Protein AF-A0A0B2SEK3-F1 (afdb_monomer)

Nearest PDB structures (foldseek):
  5ly0-assembly1_B  TM=9.262E-01  e=1.008E-08  Triticum turgidum
  7o9o-assembly1_A  TM=4.341E-01  e=2.139E-01  Nakaseomyces glabratus
  7o9p-assembly1_A  TM=3.993E-01  e=1.116E+00  Nakaseomyces glabratus
  5kky-assembly1_B  TM=2.661E-01  e=9.347E-01  Streptococcus pneumoniae

Solvent-accessible surface area (backbone atoms only — not comparable to full-atom values): 14367 Å² total; per-residue (Å²): 139,88,82,82,80,84,84,75,86,76,80,83,74,99,66,54,27,15,46,28,55,65,70,72,46,86,58,59,97,82,42,86,54,41,88,77,14,70,52,93,59,15,32,64,46,38,51,33,29,38,73,68,63,28,66,68,52,50,54,53,51,51,70,74,41,60,79,84,53,40,63,60,51,52,51,52,48,35,51,43,20,47,27,31,69,77,32,79,87,53,25,52,53,51,56,53,51,51,51,52,48,48,52,50,49,50,37,49,57,41,54,72,57,39,46,42,84,43,76,42,81,50,23,27,44,30,34,27,52,58,66,71,94,49,73,60,66,42,65,68,81,40,81,47,53,62,41,42,85,42,75,38,80,70,66,61,33,40,29,39,37,27,79,84,71,50,74,46,76,75,51,76,93,63,102,55,49,46,89,55,29,48,75,52,74,46,72,41,55,83,58,45,44,32,32,31,41,27,43,70,86,83,49,90,58,78,41,77,78,48,60,73,62,86,59,65,66,63,39,85,75,68,38,59,97,92,49,80,70,82,71,78,86,78,63,85,72,94,78,80,135

Mean predicted aligned error: 16.17 Å

Secondary structure (DSSP, 8-state):
---PPP-------S---HHHHHTTS---TT-TTTTT--STTHHHHHHHHHHHT-HHHHHHHHHHS-TTTHHHHHHHHHHHHHHHHH-TTTTHHHHHHHHHHHHHHHHHHHHTT-EEEEE-TTS-EEEEESSTTPPPSEE-----SSEEEEE-TTT--EEEEETT--EEE-S---S--TTTEEEEEEE-TTS-EEEEEEETTT-SSPEEEEES-S-GGGSTTSS-TTPPP--GGG-------

pLDDT: mean 79.22, std 19.74, range [24.94, 98.06]

Sequence (241 aa):
MASASGNGVSNGSGSPCGACKFLRRRCATDCIFAPYFCSEQGPARFAAIHKVFGASNISKLLLHIPTHDRCEAVVTITYEAQARIRDPVYGCVSHIFALQQQEELQFKLLSLGNFMLQMQDDGNLVLKACQWSDPAYWYTSTTTRNVNLEFNATSALLHLVSGSKNTYPLTKNTSTPMEDYYHRTTIYGKGNFHQYAYHRKNGTGWRRVWKAVEDPCRLNLVCGVYGLCTCKICENEPTFY

InterPro domains:
  IPR004883 Lateral organ boundaries, LOB [PF03195] (16-104)
  IPR004883 Lateral organ boundaries, LOB [PS50891] (15-117)
  IPR036426 Bulb-type lectin domain superfamily [G3DSA:2.90.10.10] (97-215)
  IPR036426 Bulb-type lectin domain superfamily [SSF51110] (110-147)

Structure (mmCIF, N/CA/C/O backbone):
data_AF-A0A0B2SEK3-F1
#
_entry.id   AF-A0A0B2SEK3-F1
#
loop_
_atom_site.group_PDB
_atom_site.id
_atom_site.type_symbol
_atom_site.label_atom_id
_atom_site.label_alt_id
_atom_site.label_comp_id
_atom_site.label_asym_id
_atom_site.label_entity_id
_atom_site.label_seq_id
_atom_site.pdbx_PDB_ins_code
_atom_site.Cartn_x
_atom_site.Cartn_y
_atom_site.Cartn_z
_atom_site.occupancy
_atom_site.B_iso_or_equiv
_atom_site.auth_seq_id
_atom_site.auth_comp_id
_atom_site.auth_asym_id
_atom_site.auth_atom_id
_atom_site.pdbx_PDB_model_num
ATOM 1 N N . MET A 1 1 ? 18.442 28.667 37.399 1.00 36.38 1 MET A N 1
ATOM 2 C CA . MET A 1 1 ? 18.205 27.211 37.335 1.00 36.38 1 MET A CA 1
ATOM 3 C C . MET A 1 1 ? 16.729 26.984 37.603 1.00 36.38 1 MET A C 1
ATOM 5 O O . MET A 1 1 ? 16.296 27.152 38.733 1.00 36.38 1 MET A O 1
ATOM 9 N N . ALA A 1 2 ? 15.947 26.744 36.553 1.00 32.09 2 ALA A N 1
ATOM 10 C CA . ALA A 1 2 ? 14.552 26.338 36.672 1.00 32.09 2 ALA A CA 1
ATOM 11 C C . ALA A 1 2 ? 14.506 24.811 36.557 1.00 32.09 2 ALA A C 1
ATOM 13 O O . ALA A 1 2 ? 15.086 24.247 35.630 1.00 32.09 2 ALA A O 1
ATOM 14 N N . SER A 1 3 ? 13.849 24.132 37.490 1.00 31.19 3 SER A N 1
ATOM 15 C CA . SER A 1 3 ? 13.501 22.719 37.340 1.00 31.19 3 SER A CA 1
ATOM 16 C C . SER A 1 3 ? 12.077 22.545 37.829 1.00 31.19 3 SER A C 1
ATOM 18 O O . SER A 1 3 ? 11.751 22.822 38.980 1.00 31.19 3 SER A O 1
ATOM 20 N N . ALA A 1 4 ? 11.235 22.227 36.852 1.00 33.59 4 ALA A N 1
ATOM 21 C CA . ALA A 1 4 ? 9.795 22.197 36.925 1.00 33.59 4 ALA A CA 1
ATOM 22 C C . ALA A 1 4 ? 9.291 20.986 37.713 1.00 33.59 4 ALA A C 1
ATOM 24 O O . ALA A 1 4 ? 9.835 19.884 37.637 1.00 33.59 4 ALA A O 1
ATOM 25 N N . SER A 1 5 ? 8.219 21.252 38.449 1.00 34.84 5 SER A N 1
ATOM 26 C CA . SER A 1 5 ? 7.405 20.341 39.235 1.00 34.84 5 SER A CA 1
ATOM 27 C C . SER A 1 5 ? 6.900 19.142 38.431 1.00 34.84 5 SER A C 1
ATOM 29 O O . SER A 1 5 ? 6.513 19.267 37.269 1.00 34.84 5 SER A O 1
ATOM 31 N N . GLY A 1 6 ? 6.852 17.983 39.088 1.00 32.25 6 GLY A N 1
ATOM 32 C CA . GLY A 1 6 ? 6.209 16.784 38.567 1.00 32.25 6 GLY A CA 1
ATOM 33 C C . GLY A 1 6 ? 4.728 17.020 38.268 1.00 32.25 6 GLY A C 1
ATOM 34 O O . GLY A 1 6 ? 3.959 17.410 39.145 1.00 32.25 6 GLY A O 1
ATOM 35 N N . ASN A 1 7 ? 4.325 16.737 37.030 1.00 35.06 7 ASN A N 1
ATOM 36 C CA . ASN A 1 7 ? 2.922 16.659 36.640 1.00 35.06 7 ASN A CA 1
ATOM 37 C C . ASN A 1 7 ? 2.344 15.314 37.097 1.00 35.06 7 ASN A C 1
ATOM 39 O O . ASN A 1 7 ? 2.310 14.338 36.348 1.00 35.06 7 ASN A O 1
ATOM 43 N N . GLY A 1 8 ? 1.881 15.270 38.345 1.00 33.19 8 GLY A N 1
ATOM 44 C CA . GLY A 1 8 ? 0.895 14.288 38.778 1.00 33.19 8 GLY A CA 1
ATOM 45 C C . GLY A 1 8 ? -0.465 14.666 38.197 1.00 33.19 8 GLY A C 1
ATOM 46 O O . GLY A 1 8 ? -1.041 15.680 38.581 1.00 33.19 8 GLY A O 1
ATOM 47 N N . VAL A 1 9 ? -0.970 13.863 37.259 1.00 40.41 9 VAL A N 1
ATOM 48 C CA . VAL A 1 9 ? -2.349 13.957 36.762 1.00 40.41 9 VAL A CA 1
ATOM 49 C C . VAL A 1 9 ? -3.292 13.646 37.926 1.00 40.41 9 VAL A C 1
ATOM 51 O O . VAL A 1 9 ? -3.403 12.503 38.367 1.00 40.41 9 VAL A O 1
ATOM 54 N N . SER A 1 10 ? -3.936 14.681 38.458 1.00 40.16 10 SER A N 1
ATOM 55 C CA . SER A 1 10 ? -4.897 14.593 39.550 1.00 40.16 10 SER A CA 1
ATOM 56 C C . SER A 1 10 ? -6.281 14.167 39.049 1.00 40.16 10 SER A C 1
ATOM 58 O O . SER A 1 10 ? -6.925 14.841 38.251 1.00 40.16 10 SER A O 1
ATOM 60 N N . ASN A 1 11 ? -6.703 13.007 39.558 1.00 45.03 11 ASN A N 1
ATOM 61 C CA . ASN A 1 11 ? -8.062 12.534 39.838 1.00 45.03 11 ASN A CA 1
ATOM 62 C C . ASN A 1 11 ? -9.243 13.363 39.297 1.00 45.03 11 ASN A C 1
ATOM 64 O O . ASN A 1 11 ? -9.657 14.358 39.892 1.00 45.03 11 ASN A O 1
ATOM 68 N N . GLY A 1 12 ? -9.887 12.824 38.257 1.00 43.81 12 GLY A N 1
ATOM 69 C CA . GLY A 1 12 ? -11.251 13.174 37.873 1.00 43.81 12 GLY A CA 1
ATOM 70 C C . GLY A 1 12 ? -12.275 12.702 38.914 1.00 43.81 12 GLY A C 1
ATOM 71 O O . GLY A 1 12 ? -12.249 11.568 39.390 1.00 43.81 12 GLY A O 1
ATOM 72 N N . SER A 1 13 ? -13.176 13.610 39.258 1.00 45.47 13 SER A N 1
ATOM 73 C CA . SER A 1 13 ? -14.256 13.533 40.236 1.00 45.47 13 SER A CA 1
ATOM 74 C C . SER A 1 13 ? -15.314 12.457 39.943 1.00 45.47 13 SER A C 1
ATOM 76 O O . SER A 1 13 ? -15.869 12.412 38.849 1.00 45.47 13 SER A O 1
ATOM 78 N N . GLY A 1 14 ? -15.641 11.647 40.964 1.00 62.41 14 GLY A N 1
ATOM 79 C CA . GLY A 1 14 ? -16.960 11.069 41.317 1.00 62.41 14 GLY A CA 1
ATOM 80 C C . GLY A 1 14 ? -17.806 10.279 40.300 1.00 62.41 14 GLY A C 1
ATOM 81 O O . GLY A 1 14 ? -18.773 9.634 40.704 1.00 62.41 14 GLY A O 1
ATOM 82 N N . SER A 1 15 ? -17.493 10.304 39.008 1.00 75.75 15 SER A N 1
ATOM 83 C CA . SER A 1 15 ? -18.314 9.745 37.937 1.00 75.75 15 SER A CA 1
ATOM 84 C C . SER A 1 15 ? -17.698 8.448 37.393 1.00 75.75 15 SER A C 1
ATOM 86 O O . SER A 1 15 ? -16.479 8.343 37.248 1.00 75.75 15 SER A O 1
ATOM 88 N N . PRO A 1 16 ? -18.509 7.408 37.127 1.00 90.38 16 PRO A N 1
ATOM 89 C CA . PRO A 1 16 ? -17.994 6.152 36.600 1.00 90.38 16 PRO A CA 1
ATOM 90 C C . PRO A 1 16 ? -17.508 6.326 35.156 1.00 90.38 16 PRO A C 1
ATOM 92 O O . PRO A 1 16 ? -18.179 6.972 34.351 1.00 90.38 16 PRO A O 1
ATOM 95 N N . CYS A 1 17 ? -16.394 5.679 34.795 1.00 92.88 17 CYS A N 1
ATOM 96 C CA . CYS A 1 17 ? -15.936 5.654 33.403 1.00 92.88 17 CYS A CA 1
ATOM 97 C C . CYS A 1 17 ? -16.979 5.007 32.476 1.00 92.88 17 CYS A C 1
ATOM 99 O O . CYS A 1 17 ? -17.851 4.256 32.925 1.00 92.88 17 CYS A O 1
ATOM 101 N N . GLY A 1 18 ? -16.867 5.231 31.168 1.00 92.56 18 GLY A N 1
ATOM 102 C CA . GLY A 1 18 ? -17.830 4.754 30.176 1.00 92.56 18 GLY A CA 1
ATOM 103 C C . GLY A 1 18 ? -18.078 3.243 30.219 1.00 92.56 18 GLY A C 1
ATOM 104 O O . GLY A 1 18 ? -19.220 2.805 30.087 1.00 92.56 18 GLY A O 1
ATOM 105 N N . ALA A 1 19 ? -17.042 2.452 30.508 1.00 95.00 19 ALA A N 1
ATOM 106 C CA . ALA A 1 19 ? -17.166 1.009 30.701 1.00 95.00 19 ALA A CA 1
ATOM 107 C C . ALA A 1 19 ? -17.991 0.649 31.946 1.00 95.00 19 ALA A C 1
ATOM 109 O O . ALA A 1 19 ? -18.923 -0.149 31.876 1.00 95.00 19 ALA A O 1
ATOM 110 N N . CYS A 1 20 ? -17.680 1.255 33.094 1.00 96.12 20 CYS A N 1
ATOM 111 C CA . CYS A 1 20 ? -18.402 1.013 34.344 1.00 96.12 20 CYS A CA 1
ATOM 112 C C . CYS A 1 20 ? -19.843 1.542 34.287 1.00 96.12 20 CYS A C 1
ATOM 114 O O . CYS A 1 20 ? -20.743 0.887 34.813 1.00 96.12 20 CYS A O 1
ATOM 116 N N . LYS A 1 21 ? -20.071 2.661 33.585 1.00 94.00 21 LYS A N 1
ATOM 117 C CA . LYS A 1 21 ? -21.403 3.203 33.278 1.00 94.00 21 LYS A CA 1
ATOM 118 C C . LYS A 1 21 ? -22.220 2.211 32.446 1.00 94.00 21 LYS A C 1
ATOM 120 O O . LYS A 1 21 ? -23.361 1.931 32.799 1.00 94.00 21 LYS A O 1
ATOM 125 N N . PHE A 1 22 ? -21.631 1.624 31.400 1.00 95.31 22 PHE A N 1
ATOM 126 C CA . PHE A 1 22 ? -22.279 0.586 30.589 1.00 95.31 22 PHE A CA 1
ATOM 127 C C . PHE A 1 22 ? -22.582 -0.688 31.397 1.00 95.31 22 PHE A C 1
ATOM 129 O O . PHE A 1 22 ? -23.696 -1.203 31.345 1.00 95.31 22 PHE A O 1
ATOM 136 N N . LEU A 1 23 ? -21.617 -1.162 32.191 1.00 94.56 23 LEU A N 1
ATOM 137 C CA . LEU A 1 23 ? -21.747 -2.360 33.034 1.00 94.56 23 LEU A CA 1
ATOM 138 C C . LEU A 1 23 ? -22.629 -2.157 34.277 1.00 94.56 23 LEU A C 1
ATOM 140 O O . LEU A 1 23 ? -22.863 -3.116 35.007 1.00 94.56 23 LEU A O 1
ATOM 144 N N . ARG A 1 24 ? -23.086 -0.926 34.544 1.00 94.19 24 ARG A N 1
ATOM 145 C CA . ARG A 1 24 ? -23.881 -0.549 35.726 1.00 94.19 24 ARG A CA 1
ATOM 146 C C . ARG A 1 24 ? -23.228 -0.964 37.053 1.00 94.19 24 ARG A C 1
ATOM 148 O O . ARG A 1 24 ? -23.899 -1.441 37.963 1.00 94.19 24 ARG A O 1
ATOM 155 N N . ARG A 1 25 ? -21.910 -0.766 37.172 1.00 93.69 25 ARG A N 1
ATOM 156 C CA . ARG A 1 25 ? -21.130 -1.086 38.383 1.00 93.69 25 ARG A CA 1
ATOM 157 C C . ARG A 1 25 ? -20.342 0.116 38.896 1.00 93.69 25 ARG A C 1
ATOM 159 O O . ARG A 1 25 ? -20.062 1.051 38.147 1.00 93.69 25 ARG A O 1
ATOM 166 N N . ARG A 1 26 ? -19.927 0.063 40.167 1.00 93.19 26 ARG A N 1
ATOM 167 C CA . ARG A 1 26 ? -19.036 1.073 40.759 1.00 93.19 26 ARG A CA 1
ATOM 168 C C . ARG A 1 26 ? -17.685 1.079 40.030 1.00 93.19 26 ARG A C 1
ATOM 170 O O . ARG A 1 26 ? -17.124 0.021 39.755 1.00 93.19 26 ARG A O 1
ATOM 177 N N . CYS A 1 27 ? -17.168 2.270 39.734 1.00 94.62 27 CYS A N 1
ATOM 178 C CA . CYS A 1 27 ? -15.830 2.443 39.174 1.00 94.62 27 CYS A CA 1
ATOM 179 C C . CYS A 1 27 ? -14.817 2.559 40.318 1.00 94.62 27 CYS A C 1
ATOM 181 O O . CYS A 1 27 ? -14.848 3.538 41.059 1.00 94.62 27 CYS A O 1
ATOM 183 N N . ALA A 1 28 ? -13.973 1.541 40.490 1.00 93.06 28 ALA A N 1
ATOM 184 C CA . ALA A 1 28 ? -12.889 1.558 41.471 1.00 93.06 28 ALA A CA 1
ATOM 185 C C . ALA A 1 28 ? -11.750 2.495 41.030 1.00 93.06 28 ALA A C 1
ATOM 187 O O . ALA A 1 28 ? -11.637 2.826 39.846 1.00 93.06 28 ALA A O 1
ATOM 188 N N . THR A 1 29 ? -10.906 2.912 41.975 1.00 90.25 29 THR A N 1
ATOM 189 C CA . THR A 1 29 ? -9.763 3.810 41.726 1.00 90.25 29 THR A CA 1
ATOM 190 C C . THR A 1 29 ? -8.690 3.176 40.841 1.00 90.25 29 THR A C 1
ATOM 192 O O . THR A 1 29 ? -7.992 3.881 40.124 1.00 90.25 29 THR A O 1
ATOM 195 N N . ASP A 1 30 ? -8.590 1.850 40.848 1.00 91.06 30 ASP A N 1
ATOM 196 C CA . ASP A 1 30 ? -7.671 1.031 40.052 1.00 91.06 30 ASP A CA 1
ATOM 197 C C . ASP A 1 30 ? -8.336 0.445 38.789 1.00 91.06 30 ASP A C 1
ATOM 199 O O . ASP A 1 30 ? -7.862 -0.528 38.200 1.00 91.06 30 ASP A O 1
ATOM 203 N N . CYS A 1 31 ? -9.464 1.015 38.349 1.00 93.25 31 CYS A N 1
ATOM 204 C CA . CYS A 1 31 ? -10.204 0.491 37.208 1.00 93.25 31 CYS A CA 1
ATOM 205 C C . CYS A 1 31 ? -9.374 0.532 35.914 1.00 93.25 31 CYS A C 1
ATOM 207 O O . CYS A 1 31 ? -9.146 1.597 35.343 1.00 93.25 31 CYS A O 1
ATOM 209 N N . ILE A 1 32 ? -9.054 -0.649 35.371 1.00 94.06 32 ILE A N 1
ATOM 210 C CA . ILE A 1 32 ? -8.294 -0.808 34.118 1.00 94.06 32 ILE A CA 1
ATOM 211 C C . ILE A 1 32 ? -8.932 -0.109 32.907 1.00 94.06 32 ILE A C 1
ATOM 213 O O . ILE A 1 32 ? -8.245 0.230 31.955 1.00 94.06 32 ILE A O 1
ATOM 217 N N . PHE A 1 33 ? -10.246 0.125 32.923 1.00 93.88 33 PHE A N 1
ATOM 218 C CA . PHE A 1 33 ? -10.955 0.786 31.826 1.00 93.88 33 PHE A CA 1
ATOM 219 C C . PHE A 1 33 ? -11.008 2.309 31.968 1.00 93.88 33 PHE A C 1
ATOM 221 O O . PHE A 1 33 ? -11.235 3.004 30.978 1.00 93.88 33 PHE A O 1
ATOM 228 N N . ALA A 1 34 ? -10.840 2.846 33.178 1.00 91.00 34 ALA A N 1
ATOM 229 C CA . ALA A 1 34 ? -11.032 4.272 33.431 1.00 91.00 34 ALA A CA 1
ATOM 230 C C . ALA A 1 34 ? -10.155 5.190 32.560 1.00 91.00 34 ALA A C 1
ATOM 232 O O . ALA A 1 34 ? -10.712 6.149 32.019 1.00 91.00 34 ALA A O 1
ATOM 233 N N . PRO A 1 35 ? -8.865 4.882 32.316 1.00 89.25 35 PRO A N 1
ATOM 234 C CA . PRO A 1 35 ? -8.015 5.727 31.477 1.00 89.25 35 PRO A CA 1
ATOM 235 C C . PRO A 1 35 ? -8.465 5.826 30.012 1.00 89.25 35 PRO A C 1
ATOM 237 O O . PRO A 1 35 ? -8.153 6.807 29.347 1.00 89.25 35 PRO A O 1
ATOM 240 N N . TYR A 1 36 ? -9.195 4.829 29.500 1.00 87.12 36 TYR A N 1
ATOM 241 C CA . TYR A 1 36 ? -9.468 4.690 28.062 1.00 87.12 36 TYR A CA 1
ATOM 242 C C . TYR A 1 36 ? -10.916 5.022 27.670 1.00 87.12 36 TYR A C 1
ATOM 244 O O . TYR A 1 36 ? -11.201 5.318 26.511 1.00 87.12 36 TYR A O 1
ATOM 252 N N . PHE A 1 37 ? -11.846 4.995 28.630 1.00 88.69 37 PHE A N 1
ATOM 253 C CA . PHE A 1 37 ? -13.273 5.265 28.409 1.00 88.69 37 PHE A CA 1
ATOM 254 C C . PHE A 1 37 ? -13.741 6.498 29.194 1.00 88.69 37 PHE A C 1
ATOM 256 O O . PHE A 1 37 ? -14.779 6.460 29.850 1.00 88.69 37 PHE A O 1
ATOM 263 N N . CYS A 1 38 ? -12.970 7.585 29.155 1.00 79.00 38 CYS A N 1
ATOM 264 C CA . CYS A 1 38 ? -13.262 8.835 29.867 1.00 79.00 38 CYS A CA 1
ATOM 265 C C . CYS A 1 38 ? -14.141 9.827 29.080 1.00 79.00 38 CYS A C 1
ATOM 267 O O . CYS A 1 38 ? -14.620 10.799 29.651 1.00 79.00 38 CYS A O 1
ATOM 269 N N . SER A 1 39 ? -14.371 9.593 27.783 1.00 76.94 39 SER A N 1
ATOM 270 C CA . SER A 1 39 ? -15.186 10.468 26.933 1.00 76.94 39 SER A CA 1
ATOM 271 C C . SER A 1 39 ? -16.679 10.131 26.984 1.00 76.94 39 SER A C 1
ATOM 273 O O . SER A 1 39 ? -17.067 9.009 27.316 1.00 76.94 39 SER A O 1
ATOM 275 N N . GLU A 1 40 ? -17.525 11.066 26.539 1.00 74.50 40 GLU A N 1
ATOM 276 C CA . GLU A 1 40 ? -18.974 10.851 26.361 1.00 74.50 40 GLU A CA 1
ATOM 277 C C . GLU A 1 40 ? -19.297 9.664 25.436 1.00 74.50 40 GLU A C 1
ATOM 279 O O . GLU A 1 40 ? -20.297 8.971 25.613 1.00 74.50 40 GLU A O 1
ATOM 284 N N . GLN A 1 41 ? -18.416 9.368 24.474 1.00 79.25 41 GLN A N 1
ATOM 285 C CA . GLN A 1 41 ? -18.545 8.208 23.582 1.00 79.25 41 GLN A CA 1
ATOM 286 C C . GLN A 1 41 ? -18.110 6.890 24.244 1.00 79.25 41 GLN A C 1
ATOM 288 O O . GLN A 1 41 ? -18.345 5.814 23.688 1.00 79.25 41 GLN A O 1
ATOM 293 N N . GLY A 1 42 ? -17.479 6.947 25.420 1.00 85.94 42 GLY A N 1
ATOM 294 C CA . GLY A 1 42 ? -16.939 5.803 26.151 1.00 85.94 42 GLY A CA 1
ATOM 295 C C . GLY A 1 42 ? -17.931 4.646 26.325 1.00 85.94 42 GLY A C 1
ATOM 296 O O . GLY A 1 42 ? -17.578 3.521 25.972 1.00 85.94 42 GLY A O 1
ATOM 297 N N . PRO A 1 43 ? -19.177 4.877 26.790 1.00 90.12 43 PRO A N 1
ATOM 298 C CA . PRO A 1 43 ? -20.181 3.820 26.909 1.00 90.12 43 PRO A CA 1
ATOM 299 C C . PRO A 1 43 ? -20.507 3.130 25.581 1.00 90.12 43 PRO A C 1
ATOM 301 O O . PRO A 1 43 ? -20.593 1.907 25.538 1.00 90.12 43 PRO A O 1
ATOM 304 N N . ALA A 1 44 ? -20.654 3.888 24.490 1.00 89.56 44 ALA A N 1
ATOM 305 C CA . ALA A 1 44 ? -20.972 3.331 23.175 1.00 89.56 44 ALA A CA 1
ATOM 306 C C . ALA A 1 44 ? -19.801 2.515 22.600 1.00 89.56 44 ALA A C 1
ATOM 308 O O . ALA A 1 44 ? -20.004 1.426 22.062 1.00 89.56 44 ALA A O 1
ATOM 309 N N . ARG A 1 45 ? -18.562 3.000 22.767 1.00 90.62 45 ARG A N 1
ATOM 310 C CA . ARG A 1 45 ? -17.349 2.257 22.384 1.00 90.62 45 ARG A CA 1
ATOM 311 C C . ARG A 1 45 ? -17.221 0.962 23.184 1.00 90.62 45 ARG A C 1
ATOM 313 O O . ARG A 1 45 ? -17.016 -0.101 22.604 1.00 90.62 45 ARG A O 1
ATOM 320 N N . PHE A 1 46 ? -17.423 1.032 24.500 1.00 95.38 46 PHE A N 1
ATOM 321 C CA . PHE A 1 46 ? -17.363 -0.149 25.355 1.00 95.38 46 PHE A CA 1
ATOM 322 C C . PHE A 1 46 ? -18.485 -1.148 25.050 1.00 95.38 46 PHE A C 1
ATOM 324 O O . PHE A 1 46 ? -18.240 -2.349 25.074 1.00 95.38 46 PHE A O 1
ATOM 331 N N . ALA A 1 47 ? -19.688 -0.682 24.700 1.00 97.19 47 ALA A N 1
ATOM 332 C CA . ALA A 1 47 ? -20.788 -1.550 24.282 1.00 97.19 47 ALA A CA 1
ATOM 333 C C . ALA A 1 47 ? -20.414 -2.410 23.064 1.00 97.19 47 ALA A C 1
ATOM 335 O O . ALA A 1 47 ? -20.698 -3.609 23.045 1.00 97.19 47 ALA A O 1
ATOM 336 N N . ALA A 1 48 ? -19.742 -1.815 22.070 1.00 96.00 48 ALA A N 1
ATOM 337 C CA . ALA A 1 48 ? -19.278 -2.541 20.893 1.00 96.00 48 ALA A CA 1
ATOM 338 C C . ALA A 1 48 ? -18.251 -3.620 21.270 1.00 96.00 48 ALA A C 1
ATOM 340 O O . ALA A 1 48 ? -18.427 -4.791 20.929 1.00 96.00 48 ALA A O 1
ATOM 341 N N . ILE A 1 49 ? -17.227 -3.242 22.041 1.00 97.56 49 ILE A N 1
ATOM 342 C CA . ILE A 1 49 ? -16.188 -4.166 22.519 1.00 97.56 49 ILE A CA 1
ATOM 343 C C . ILE A 1 49 ? -16.803 -5.298 23.341 1.00 97.56 49 ILE A C 1
ATOM 345 O O . ILE A 1 49 ? -16.487 -6.466 23.131 1.00 97.56 49 ILE A O 1
ATOM 349 N N . HIS A 1 50 ? -17.708 -4.971 24.262 1.00 98.06 50 HIS A N 1
ATOM 350 C CA . HIS A 1 50 ? -18.381 -5.950 25.103 1.00 98.06 50 HIS A CA 1
ATOM 351 C C . HIS A 1 50 ? -19.177 -6.959 24.273 1.00 98.06 50 HIS A C 1
ATOM 353 O O . HIS A 1 50 ? -19.141 -8.149 24.567 1.00 98.06 50 HIS A O 1
ATOM 359 N N . LYS A 1 51 ? -19.873 -6.500 23.229 1.00 97.44 51 LYS A N 1
ATOM 360 C CA . LYS A 1 51 ? -20.666 -7.371 22.357 1.00 97.44 51 LYS A CA 1
ATOM 361 C C . LYS A 1 51 ? -19.806 -8.360 21.563 1.00 97.44 51 LYS A C 1
ATOM 363 O O . LYS A 1 51 ? -20.255 -9.478 21.339 1.00 97.44 51 LYS A O 1
ATOM 368 N N . VAL A 1 52 ? -18.614 -7.954 21.124 1.00 98.06 52 VAL A N 1
ATOM 369 C CA . VAL A 1 52 ? -17.758 -8.775 20.246 1.00 98.06 52 VAL A CA 1
ATOM 370 C C . VAL A 1 52 ? -16.744 -9.603 21.027 1.00 98.06 52 VAL A C 1
ATOM 372 O O . VAL A 1 52 ? -16.600 -10.794 20.778 1.00 98.06 52 VAL A O 1
ATOM 375 N N . PHE A 1 53 ? -16.055 -8.983 21.981 1.00 97.06 53 PHE A N 1
ATOM 376 C CA . PHE A 1 53 ? -14.959 -9.603 22.723 1.00 97.06 53 PHE A CA 1
ATOM 377 C C . PHE A 1 53 ? -15.363 -9.996 24.146 1.00 97.06 53 PHE A C 1
ATOM 379 O O . PHE A 1 53 ? -14.849 -10.974 24.681 1.00 97.06 53 PHE A O 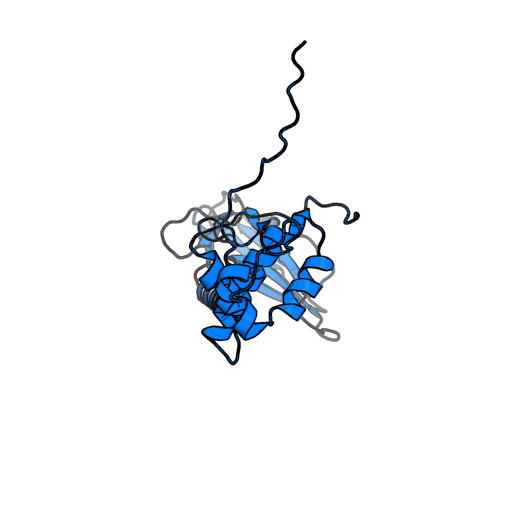1
ATOM 386 N N . GLY A 1 54 ? -16.289 -9.261 24.765 1.00 97.56 54 GLY A N 1
ATOM 387 C CA . GLY A 1 54 ? -16.670 -9.439 26.168 1.00 97.56 54 GLY A CA 1
ATOM 388 C C . GLY A 1 54 ? -15.731 -8.723 27.145 1.00 97.56 54 GLY A C 1
ATOM 389 O O . GLY A 1 54 ? -14.523 -8.623 26.925 1.00 97.56 54 GLY A O 1
ATOM 390 N N . ALA A 1 55 ? -16.285 -8.236 28.266 1.00 95.75 55 ALA A N 1
ATOM 391 C CA . ALA A 1 55 ? -15.551 -7.430 29.256 1.00 95.75 55 ALA A CA 1
ATOM 392 C C . ALA A 1 55 ? -14.333 -8.160 29.856 1.00 95.75 55 ALA A C 1
ATOM 394 O O . ALA A 1 55 ? -13.279 -7.558 30.059 1.00 95.75 55 ALA A O 1
ATOM 395 N N . SER A 1 56 ? -14.465 -9.459 30.136 1.00 97.00 56 SER A N 1
ATOM 396 C CA . SER A 1 56 ? -13.391 -10.254 30.743 1.00 97.00 56 SER A CA 1
ATOM 397 C C . SER A 1 56 ? -12.218 -10.469 29.789 1.00 97.00 56 SER A C 1
ATOM 399 O O . SER A 1 56 ? -11.066 -10.366 30.204 1.00 97.00 56 SER A O 1
ATOM 401 N N . ASN A 1 57 ? -12.496 -10.733 28.510 1.00 97.38 57 ASN A N 1
ATOM 402 C CA . ASN A 1 57 ? -11.448 -10.957 27.518 1.00 97.38 57 ASN A CA 1
ATOM 403 C C . ASN A 1 57 ? -10.692 -9.665 27.224 1.00 97.38 57 ASN A C 1
ATOM 405 O O . ASN A 1 57 ? -9.466 -9.689 27.213 1.00 97.38 57 ASN A O 1
ATOM 409 N N . ILE A 1 58 ? -11.392 -8.530 27.088 1.00 96.38 58 ILE A N 1
ATOM 410 C CA . ILE A 1 58 ? -10.702 -7.250 26.895 1.00 96.38 58 ILE A CA 1
ATOM 411 C C . ILE A 1 58 ? -9.868 -6.863 28.119 1.00 96.38 58 ILE A C 1
ATOM 413 O O . ILE A 1 58 ? -8.751 -6.382 27.966 1.00 96.38 58 ILE A O 1
ATOM 417 N N . SER A 1 59 ? -10.349 -7.132 29.338 1.00 96.06 59 SER A N 1
ATOM 418 C CA . SER A 1 59 ? -9.554 -6.895 30.547 1.00 96.06 59 SER A CA 1
ATOM 419 C C . SER A 1 59 ? -8.262 -7.713 30.534 1.00 96.06 59 SER A C 1
ATOM 421 O O . SER A 1 59 ? -7.198 -7.170 30.819 1.00 96.06 59 SER A O 1
ATOM 423 N N . LYS A 1 60 ? -8.340 -9.007 30.192 1.00 97.69 60 LYS A N 1
ATOM 424 C CA . LYS A 1 60 ? -7.161 -9.879 30.085 1.00 97.69 60 LYS A CA 1
ATOM 425 C C . LYS A 1 60 ? -6.215 -9.405 28.987 1.00 97.69 60 LYS A C 1
ATOM 427 O O . LYS A 1 60 ? -5.015 -9.348 29.226 1.00 97.69 60 LYS A O 1
ATOM 432 N N . LEU A 1 61 ? -6.745 -9.044 27.821 1.00 96.12 61 LEU A N 1
ATOM 433 C CA . LEU A 1 61 ? -5.955 -8.560 26.693 1.00 96.12 61 LEU A CA 1
ATOM 434 C C . LEU A 1 61 ? -5.190 -7.283 27.060 1.00 96.12 61 LEU A C 1
ATOM 436 O O . LEU A 1 61 ? -3.978 -7.236 26.889 1.00 96.12 61 LEU A O 1
ATOM 440 N N . LEU A 1 62 ? -5.858 -6.293 27.661 1.00 94.81 62 LEU A N 1
ATOM 441 C CA . LEU A 1 62 ? -5.200 -5.054 28.086 1.00 94.81 62 LEU A CA 1
ATOM 442 C C . LEU A 1 62 ? -4.100 -5.303 29.121 1.00 94.81 62 LEU A C 1
ATOM 444 O O . LEU A 1 62 ? -3.070 -4.644 29.066 1.00 94.81 62 LEU A O 1
ATOM 448 N N . LEU A 1 63 ? -4.273 -6.266 30.031 1.00 95.81 63 LEU A N 1
ATOM 449 C CA . LEU A 1 63 ? -3.234 -6.612 31.006 1.00 95.81 63 LEU A CA 1
ATOM 450 C C . LEU A 1 63 ? -1.961 -7.184 30.359 1.00 95.81 63 LEU A C 1
ATOM 452 O O . LEU A 1 63 ? -0.884 -6.969 30.906 1.00 95.81 63 LEU A O 1
ATOM 456 N N . HIS A 1 64 ? -2.070 -7.849 29.204 1.00 96.81 64 HIS A N 1
ATOM 457 C CA . HIS A 1 64 ? -0.921 -8.390 28.461 1.00 96.81 64 HIS A CA 1
ATOM 458 C C . HIS A 1 64 ? -0.235 -7.357 27.556 1.00 96.81 64 HIS A C 1
ATOM 460 O O . HIS A 1 64 ? 0.877 -7.596 27.098 1.00 96.81 64 HIS A O 1
ATOM 466 N N . ILE A 1 65 ? -0.877 -6.217 27.298 1.00 94.19 65 ILE A N 1
ATOM 467 C CA . ILE A 1 65 ? -0.326 -5.149 26.460 1.00 94.19 65 ILE A CA 1
ATOM 468 C C . ILE A 1 65 ? 0.488 -4.186 27.345 1.00 94.19 65 ILE A C 1
ATOM 470 O O . ILE A 1 65 ? -0.006 -3.796 28.417 1.00 94.19 65 ILE A O 1
ATOM 474 N N . PRO A 1 66 ? 1.706 -3.773 26.930 1.00 94.88 66 PRO A N 1
ATOM 475 C CA . PRO A 1 66 ? 2.478 -2.742 27.619 1.00 94.88 66 PRO A CA 1
ATOM 476 C C . PRO A 1 66 ? 1.655 -1.470 27.836 1.00 94.88 66 PRO A C 1
ATOM 478 O O . PRO A 1 66 ? 0.911 -1.040 26.960 1.00 94.88 66 PRO A O 1
ATOM 481 N N . THR A 1 67 ? 1.772 -0.840 29.008 1.00 88.75 67 THR A N 1
ATOM 482 C CA . THR A 1 67 ? 0.882 0.270 29.401 1.00 88.75 67 THR A CA 1
ATOM 483 C C . THR A 1 67 ? 0.849 1.427 28.397 1.00 88.75 67 THR A C 1
ATOM 485 O O . THR A 1 67 ? -0.203 2.047 28.242 1.00 88.75 67 THR A O 1
ATOM 488 N N . HIS A 1 68 ? 1.965 1.694 27.710 1.00 90.44 68 HIS A N 1
ATOM 489 C CA . HIS A 1 68 ? 2.075 2.764 26.716 1.00 90.44 68 HIS A CA 1
ATOM 490 C C . HIS A 1 68 ? 1.267 2.486 25.435 1.00 90.44 68 HIS A C 1
ATOM 492 O O . HIS A 1 68 ? 0.676 3.416 24.896 1.00 90.44 68 HIS A O 1
ATOM 498 N N . ASP A 1 69 ? 1.119 1.221 25.033 1.00 88.19 69 ASP A N 1
ATOM 499 C CA . ASP A 1 69 ? 0.389 0.827 23.815 1.00 88.19 69 ASP A CA 1
ATOM 500 C C . ASP A 1 69 ? -1.118 0.654 24.041 1.00 88.19 69 ASP A C 1
ATOM 502 O O . ASP A 1 69 ? -1.913 0.609 23.100 1.00 88.19 69 ASP A O 1
ATOM 506 N N . ARG A 1 70 ? -1.559 0.558 25.303 1.00 90.38 70 ARG A N 1
ATOM 507 C CA . ARG A 1 70 ? -2.963 0.250 25.633 1.00 90.38 70 ARG A CA 1
ATOM 508 C C . ARG A 1 70 ? -3.956 1.259 25.061 1.00 90.38 70 ARG A C 1
ATOM 510 O O . ARG A 1 70 ? -5.077 0.875 24.741 1.00 90.38 70 ARG A O 1
ATOM 517 N N . CYS A 1 71 ? -3.573 2.530 24.942 1.00 87.00 71 CYS A N 1
ATOM 518 C CA . CYS A 1 71 ? -4.448 3.552 24.369 1.00 87.00 71 CYS A CA 1
ATOM 519 C C . CYS A 1 71 ? -4.758 3.247 22.895 1.00 87.00 71 CYS A C 1
ATOM 521 O O . CYS A 1 71 ? -5.927 3.185 22.508 1.00 87.00 71 CYS A O 1
ATOM 523 N N . GLU A 1 72 ? -3.720 2.977 22.102 1.00 82.06 72 GLU A N 1
ATOM 524 C CA . GLU A 1 72 ? -3.852 2.645 20.684 1.00 82.06 72 GLU A CA 1
ATOM 525 C C . GLU A 1 72 ? -4.552 1.295 20.496 1.00 82.06 72 GLU A C 1
ATOM 527 O O . GLU A 1 72 ? -5.488 1.183 19.703 1.00 82.06 72 GLU A O 1
ATOM 532 N N . ALA A 1 73 ? -4.213 0.304 21.324 1.00 90.69 73 ALA A N 1
ATOM 533 C CA . ALA A 1 73 ? -4.897 -0.983 21.324 1.00 90.69 73 ALA A CA 1
ATOM 534 C C . ALA A 1 73 ? -6.412 -0.840 21.548 1.00 90.69 73 ALA A C 1
ATOM 536 O O . ALA A 1 73 ? -7.199 -1.450 20.826 1.00 90.69 73 ALA A O 1
ATOM 537 N N . VAL A 1 74 ? -6.860 -0.011 22.502 1.00 90.56 74 VAL A N 1
ATOM 538 C CA . VAL A 1 74 ? -8.300 0.221 22.730 1.00 90.56 74 VAL A CA 1
ATOM 539 C C . VAL A 1 74 ? -8.969 0.862 21.512 1.00 90.56 74 VAL A C 1
ATOM 541 O O . VAL A 1 74 ? -10.114 0.514 21.204 1.00 90.56 74 VAL A O 1
ATOM 544 N N . VAL A 1 75 ? -8.289 1.764 20.801 1.00 88.00 75 VAL A N 1
ATOM 545 C CA . VAL A 1 75 ? -8.810 2.358 19.558 1.00 88.00 75 VAL A CA 1
ATOM 546 C C . VAL A 1 75 ? -8.996 1.281 18.489 1.00 88.00 75 VAL A C 1
ATOM 548 O O . VAL A 1 75 ? -10.099 1.150 17.951 1.00 88.00 75 VAL A O 1
ATOM 551 N N . THR A 1 76 ? -7.973 0.463 18.245 1.00 90.31 76 THR A N 1
ATOM 552 C CA . THR A 1 76 ? -8.010 -0.624 17.254 1.00 90.31 76 THR A CA 1
ATOM 553 C C . THR A 1 76 ? -9.085 -1.656 17.584 1.00 90.31 76 THR A C 1
ATOM 555 O O . THR A 1 76 ? -9.928 -1.969 16.746 1.00 90.31 76 THR A O 1
ATOM 558 N N . ILE A 1 77 ? -9.160 -2.100 18.837 1.00 94.50 77 ILE A N 1
ATOM 559 C CA 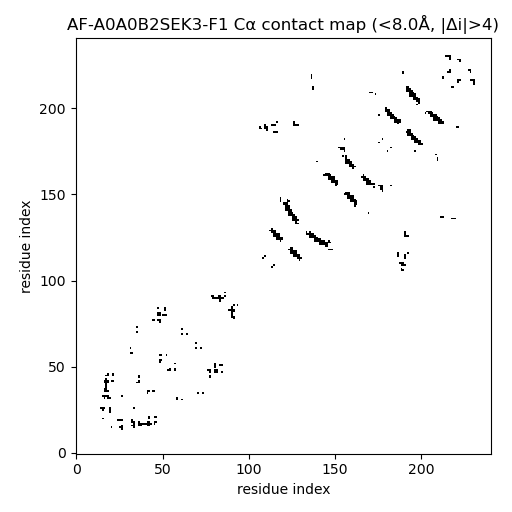. ILE A 1 77 ? -10.171 -3.066 19.291 1.00 94.50 77 ILE A CA 1
ATOM 560 C C . ILE A 1 77 ? -11.585 -2.481 19.169 1.00 94.50 77 ILE A C 1
ATOM 562 O O . ILE A 1 77 ? -12.527 -3.189 18.810 1.00 94.50 77 ILE A O 1
ATOM 566 N N . THR A 1 78 ? -11.759 -1.180 19.434 1.00 90.88 78 THR A N 1
ATOM 567 C CA . THR A 1 78 ? -13.045 -0.502 19.205 1.00 90.88 78 THR A CA 1
ATOM 568 C C . THR A 1 78 ? -13.424 -0.549 17.726 1.00 90.88 78 THR A C 1
ATOM 570 O O . THR A 1 78 ? -14.566 -0.888 17.406 1.00 90.88 78 THR A O 1
ATOM 573 N N . TYR A 1 79 ? -12.488 -0.223 16.830 1.00 93.19 79 TYR A N 1
ATOM 574 C CA . TYR A 1 79 ? -12.707 -0.271 15.384 1.00 93.19 79 TYR A CA 1
ATOM 5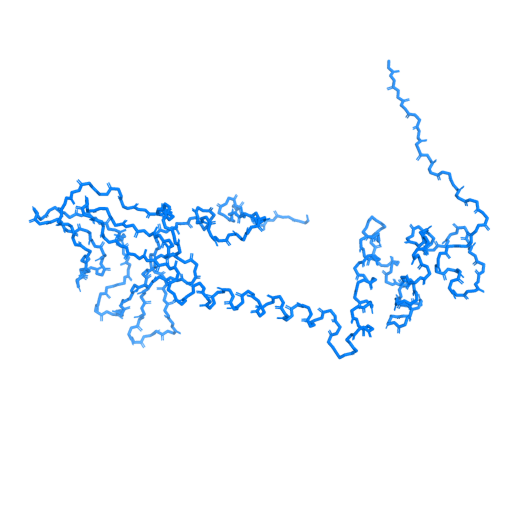75 C C . TYR A 1 79 ? -13.082 -1.683 14.919 1.00 93.19 79 TYR A C 1
ATOM 577 O O . TYR A 1 79 ? -14.095 -1.853 14.237 1.00 93.19 79 TYR A O 1
ATOM 585 N N . GLU A 1 80 ? -12.331 -2.700 15.344 1.00 97.00 80 GLU A N 1
ATOM 586 C CA . GLU A 1 80 ? -12.604 -4.102 15.018 1.00 97.00 80 GLU A CA 1
ATOM 587 C C . GLU A 1 80 ? -13.977 -4.552 15.519 1.00 97.00 80 GLU A C 1
ATOM 589 O O . GLU A 1 80 ? -14.748 -5.152 14.764 1.00 97.00 80 GLU A O 1
ATOM 594 N N . ALA A 1 81 ? -14.330 -4.209 16.762 1.00 96.88 81 ALA A N 1
ATOM 595 C CA . ALA A 1 81 ? -15.632 -4.540 17.327 1.00 96.88 81 ALA A CA 1
ATOM 596 C C . ALA A 1 81 ? -16.773 -3.894 16.531 1.00 96.88 81 ALA A C 1
ATOM 598 O O . ALA A 1 81 ? -17.769 -4.538 16.200 1.00 96.88 81 ALA A O 1
ATOM 599 N N . GLN A 1 82 ? -16.633 -2.614 16.192 1.00 94.31 82 GLN A N 1
ATOM 600 C CA . GLN A 1 82 ? -17.627 -1.905 15.392 1.00 94.31 82 GLN A CA 1
ATOM 601 C C . GLN A 1 82 ? -17.743 -2.488 13.982 1.00 94.31 82 GLN A C 1
ATOM 603 O O . GLN A 1 82 ? -18.858 -2.649 13.483 1.00 94.31 82 GLN A O 1
ATOM 608 N N . ALA A 1 83 ? -16.620 -2.836 13.352 1.00 93.44 83 ALA A N 1
ATOM 609 C CA . ALA A 1 83 ? -16.611 -3.479 12.047 1.00 93.44 83 ALA A CA 1
ATOM 610 C C . ALA A 1 83 ? -17.311 -4.844 12.100 1.00 93.44 83 ALA A C 1
ATOM 612 O O . ALA A 1 83 ? -18.179 -5.101 11.275 1.00 93.44 83 ALA A O 1
ATOM 613 N N . ARG A 1 84 ? -17.035 -5.671 13.118 1.00 97.44 84 ARG A N 1
ATOM 614 C CA . ARG A 1 84 ? -17.698 -6.971 13.329 1.00 97.44 84 ARG A CA 1
ATOM 615 C C . ARG A 1 84 ? -19.194 -6.851 13.623 1.00 97.44 84 ARG A C 1
ATOM 617 O O . ARG A 1 84 ? -19.956 -7.747 13.285 1.00 97.44 84 ARG A O 1
ATOM 624 N N . ILE A 1 85 ? -19.636 -5.762 14.249 1.00 96.25 85 ILE A N 1
ATOM 625 C CA . ILE A 1 85 ? -21.070 -5.504 14.451 1.00 96.25 85 ILE A CA 1
ATOM 626 C C . ILE A 1 85 ? -21.757 -5.128 13.136 1.00 96.25 85 ILE A C 1
ATOM 628 O O . ILE A 1 85 ? -22.887 -5.560 12.916 1.00 96.25 85 ILE A O 1
ATOM 632 N N . ARG A 1 86 ? -21.101 -4.324 12.289 1.00 95.00 86 ARG A N 1
ATOM 633 C CA . ARG A 1 86 ? -21.632 -3.930 10.972 1.00 95.00 86 ARG A CA 1
ATOM 634 C C . ARG A 1 86 ? -21.628 -5.090 9.980 1.00 95.00 86 ARG A C 1
ATOM 636 O O . ARG A 1 86 ? -22.586 -5.247 9.234 1.00 95.00 86 ARG A O 1
ATOM 643 N N . ASP A 1 87 ? -20.575 -5.896 10.007 1.00 94.31 87 ASP A N 1
ATOM 644 C CA . ASP A 1 87 ? -20.382 -7.071 9.167 1.00 94.31 87 ASP A CA 1
ATOM 645 C C . ASP A 1 87 ? -20.075 -8.289 10.060 1.00 94.31 87 ASP A C 1
ATOM 647 O O . ASP A 1 87 ? -18.916 -8.545 10.408 1.00 94.31 87 ASP A O 1
ATOM 651 N N . PRO A 1 88 ? -21.105 -9.051 10.469 1.00 95.44 88 PRO A N 1
ATOM 652 C CA . PRO A 1 88 ? -20.932 -10.214 11.338 1.00 95.44 88 PRO A CA 1
ATOM 653 C C . PRO A 1 88 ? -20.131 -11.358 10.713 1.00 95.44 88 PRO A C 1
ATOM 655 O O . PRO A 1 88 ? -19.656 -12.228 11.448 1.00 95.44 88 PRO A O 1
ATOM 658 N N . VAL A 1 89 ? -19.984 -11.378 9.385 1.00 95.44 89 VAL A N 1
ATOM 659 C CA . VAL A 1 89 ? -19.284 -12.445 8.664 1.00 95.44 89 VAL A CA 1
ATOM 660 C C . VAL A 1 89 ? -17.797 -12.115 8.579 1.00 95.44 89 VAL A C 1
ATOM 662 O O . VAL A 1 89 ? -16.975 -12.868 9.112 1.00 95.44 89 VAL A O 1
ATOM 665 N N . TYR A 1 90 ? -17.447 -10.963 8.002 1.00 90.88 90 TYR A N 1
ATOM 666 C CA . TYR A 1 90 ? -16.058 -10.596 7.698 1.00 90.88 90 TYR A CA 1
ATOM 667 C C . TYR A 1 90 ? -15.494 -9.477 8.586 1.00 90.88 90 TYR A C 1
ATOM 669 O O . TYR A 1 90 ? -14.279 -9.360 8.724 1.00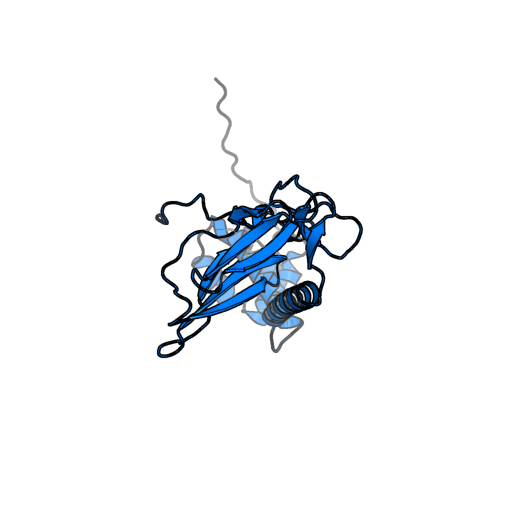 90.88 90 TYR A O 1
ATOM 677 N N . GLY A 1 91 ? -16.327 -8.687 9.263 1.00 95.81 91 GLY A N 1
ATOM 678 C CA . GLY A 1 91 ? -15.885 -7.647 10.195 1.00 95.81 91 GLY A CA 1
ATOM 679 C C . GLY A 1 91 ? -14.926 -6.628 9.576 1.00 95.81 91 GLY A C 1
ATOM 680 O O . GLY A 1 91 ? -15.252 -5.961 8.603 1.00 95.81 91 GLY A O 1
ATOM 681 N N . CYS A 1 92 ? -13.735 -6.457 10.154 1.00 92.38 92 CYS A N 1
ATOM 682 C CA . CYS A 1 92 ? -12.718 -5.567 9.585 1.00 92.38 92 CYS A CA 1
ATOM 683 C C . CYS A 1 92 ? -12.060 -6.135 8.316 1.00 92.38 92 CYS A C 1
ATOM 685 O O . CYS A 1 92 ? -11.514 -5.366 7.527 1.00 92.38 92 CYS A O 1
ATOM 687 N N . VAL A 1 93 ? -12.157 -7.447 8.082 1.00 93.44 93 VAL A N 1
ATOM 688 C CA . VAL A 1 93 ? -11.533 -8.121 6.937 1.00 93.44 93 VAL A CA 1
ATOM 689 C C . VAL A 1 93 ? -12.195 -7.713 5.619 1.00 93.44 93 VAL A C 1
ATOM 691 O O . VAL A 1 93 ? -11.502 -7.609 4.614 1.00 93.44 93 VAL A O 1
ATOM 694 N N . SER A 1 94 ? -13.494 -7.389 5.600 1.00 88.25 94 SER A N 1
ATOM 695 C CA . SER A 1 94 ? -14.140 -6.867 4.384 1.00 88.25 94 SER A CA 1
ATOM 696 C C . SER A 1 94 ? -13.577 -5.511 3.959 1.00 88.25 94 SER A C 1
ATOM 698 O O . SER A 1 94 ? -13.398 -5.284 2.766 1.00 88.25 94 SER A O 1
ATOM 700 N N . HIS A 1 95 ? -13.200 -4.645 4.906 1.00 88.44 95 HIS A N 1
ATOM 701 C CA . HIS A 1 95 ? -12.485 -3.406 4.582 1.00 88.44 95 HIS A CA 1
ATOM 702 C C . HIS A 1 95 ? -11.087 -3.691 4.020 1.00 88.44 95 HIS A C 1
ATOM 704 O O . HIS A 1 95 ? -10.684 -3.042 3.061 1.00 88.44 95 HIS A O 1
ATOM 710 N N . ILE A 1 96 ? -10.366 -4.679 4.568 1.00 88.94 96 ILE A N 1
ATOM 711 C CA . ILE A 1 96 ? -9.058 -5.097 4.035 1.00 88.94 96 ILE A CA 1
ATOM 712 C C . ILE A 1 96 ? -9.213 -5.589 2.592 1.00 88.94 96 ILE A C 1
ATOM 714 O O . ILE A 1 96 ? -8.492 -5.123 1.713 1.00 88.94 96 ILE A O 1
ATOM 718 N N . PHE A 1 97 ? -10.184 -6.466 2.327 1.00 86.06 97 PHE A N 1
ATOM 719 C CA . PHE A 1 97 ? -10.457 -6.953 0.975 1.00 86.06 97 PHE A CA 1
ATOM 720 C C . PHE A 1 97 ? -10.867 -5.833 0.021 1.00 86.06 97 PHE A C 1
ATOM 722 O O . PHE A 1 97 ? -10.386 -5.800 -1.107 1.00 86.06 97 PHE A O 1
ATOM 729 N N . ALA A 1 98 ? -11.718 -4.904 0.458 1.00 82.62 98 ALA A N 1
ATOM 730 C CA . ALA A 1 98 ? -12.117 -3.765 -0.361 1.00 82.62 98 ALA A CA 1
ATOM 731 C C . ALA A 1 98 ? -10.912 -2.884 -0.726 1.00 82.62 98 ALA A C 1
ATOM 733 O O . ALA A 1 98 ? -10.766 -2.503 -1.886 1.00 82.62 98 ALA A O 1
ATOM 734 N N . LEU A 1 99 ? -10.019 -2.616 0.232 1.00 83.38 99 LEU A N 1
ATOM 735 C CA . LEU A 1 99 ? -8.786 -1.862 -0.007 1.00 83.38 99 LEU A CA 1
ATOM 736 C C . LEU A 1 99 ? -7.849 -2.603 -0.970 1.00 83.38 99 LEU A C 1
ATOM 738 O O . LEU A 1 99 ? -7.375 -2.011 -1.937 1.00 83.38 99 LEU A O 1
ATOM 742 N N . GLN A 1 100 ? -7.640 -3.905 -0.768 1.00 82.38 100 GLN A N 1
ATOM 743 C CA . GLN A 1 100 ? -6.821 -4.730 -1.664 1.00 82.38 100 GLN A CA 1
ATOM 744 C C . GLN A 1 100 ? -7.401 -4.787 -3.082 1.00 82.38 100 GLN A C 1
ATOM 746 O O . GLN A 1 100 ? -6.669 -4.668 -4.062 1.00 82.38 100 GLN A O 1
ATOM 751 N N . GLN A 1 101 ? -8.721 -4.920 -3.209 1.00 81.38 101 GLN A N 1
ATOM 752 C CA . GLN A 1 101 ? -9.396 -4.905 -4.501 1.00 81.38 101 GLN A CA 1
ATOM 753 C C . GLN A 1 101 ? -9.298 -3.531 -5.170 1.00 81.38 101 GLN A C 1
ATOM 755 O O . GLN A 1 101 ? -9.118 -3.463 -6.383 1.00 81.38 101 GLN A O 1
ATOM 760 N N . GLN A 1 102 ? -9.382 -2.437 -4.410 1.00 77.12 102 GLN A N 1
ATOM 761 C CA . GLN A 1 102 ? -9.176 -1.094 -4.945 1.00 77.12 102 GLN A CA 1
ATOM 762 C C . GLN A 1 102 ? -7.751 -0.925 -5.487 1.00 77.12 102 GLN A C 1
ATOM 764 O O . GLN A 1 102 ? -7.593 -0.391 -6.583 1.00 77.12 102 GLN A O 1
ATOM 769 N N . GLU A 1 103 ? -6.730 -1.410 -4.779 1.00 71.94 103 GLU A N 1
ATOM 770 C CA . GLU A 1 103 ? -5.349 -1.407 -5.279 1.00 71.94 103 GLU A CA 1
ATOM 771 C C . GLU A 1 103 ? -5.195 -2.264 -6.539 1.00 71.94 103 GLU A C 1
ATOM 773 O O . GLU A 1 103 ? -4.549 -1.843 -7.499 1.00 71.94 103 GLU A O 1
ATOM 778 N N . GLU A 1 104 ? -5.823 -3.442 -6.582 1.00 70.19 104 GLU A N 1
ATOM 779 C CA . GLU A 1 104 ? -5.798 -4.307 -7.762 1.00 70.19 104 GLU A CA 1
ATOM 780 C C . GLU A 1 104 ? -6.502 -3.650 -8.957 1.00 70.19 104 GLU A C 1
ATOM 782 O O . GLU A 1 104 ? -6.003 -3.704 -10.082 1.00 70.19 104 GLU A O 1
ATOM 787 N N . LEU A 1 105 ? -7.641 -2.995 -8.732 1.00 67.75 105 LEU A N 1
ATOM 788 C CA . LEU A 1 105 ? -8.365 -2.248 -9.758 1.00 67.75 105 LEU A CA 1
ATOM 789 C C . LEU A 1 105 ? -7.568 -1.032 -10.231 1.00 67.75 105 LEU A C 1
ATOM 791 O O . LEU A 1 105 ? -7.507 -0.790 -11.434 1.00 67.75 105 LEU A O 1
ATOM 795 N N . GLN A 1 106 ? -6.912 -0.305 -9.325 1.00 64.81 106 GLN A N 1
ATOM 796 C CA . GLN A 1 106 ? -6.001 0.780 -9.686 1.00 64.81 106 GLN A CA 1
ATOM 797 C C . GLN A 1 106 ? -4.822 0.256 -10.503 1.00 64.81 106 GLN A C 1
ATOM 799 O O . GLN A 1 106 ? -4.501 0.830 -11.540 1.00 64.81 106 GLN A O 1
ATOM 804 N N . PHE A 1 107 ? -4.222 -0.867 -10.109 1.00 62.59 107 PHE A N 1
ATOM 805 C CA . PHE A 1 107 ? -3.160 -1.518 -10.870 1.00 62.59 107 PHE A CA 1
ATOM 806 C C . PHE A 1 107 ? -3.643 -1.960 -12.257 1.00 62.59 107 PHE A C 1
ATOM 808 O O . PHE A 1 107 ? -2.958 -1.724 -13.253 1.00 62.59 107 PHE A O 1
ATOM 815 N N . LYS A 1 108 ? -4.844 -2.544 -12.351 1.00 57.88 108 LYS A N 1
ATOM 816 C CA . LYS A 1 108 ? -5.464 -2.922 -13.628 1.00 57.88 108 LYS A CA 1
ATOM 817 C C . LYS A 1 108 ? -5.710 -1.700 -14.508 1.00 57.88 108 LYS A C 1
ATOM 819 O O . LYS A 1 108 ? -5.331 -1.721 -15.675 1.00 57.88 108 LYS A O 1
ATOM 824 N N . LEU A 1 109 ? -6.256 -0.621 -13.955 1.00 55.94 109 LEU A N 1
ATOM 825 C CA . LEU A 1 109 ? -6.490 0.632 -14.674 1.00 55.94 109 LEU A CA 1
ATOM 826 C C . LEU A 1 109 ? -5.178 1.274 -15.150 1.00 55.94 109 LEU A C 1
ATOM 828 O O . LEU A 1 109 ? -5.082 1.714 -16.291 1.00 55.94 109 LEU A O 1
ATOM 832 N N . LEU A 1 110 ? -4.135 1.249 -14.320 1.00 53.78 110 LEU A N 1
ATOM 833 C CA . LEU A 1 110 ? -2.787 1.694 -14.678 1.00 53.78 110 LEU A CA 1
ATOM 834 C C . LEU A 1 110 ? -2.157 0.818 -15.776 1.00 53.78 110 LEU A C 1
ATOM 836 O O . LEU A 1 110 ? -1.428 1.323 -16.631 1.00 53.78 110 LEU A O 1
ATOM 840 N N . SER A 1 111 ? -2.473 -0.479 -15.796 1.00 51.66 111 SER A N 1
ATOM 841 C CA . SER A 1 111 ? -2.013 -1.423 -16.823 1.00 51.66 111 SER A CA 1
ATOM 842 C C . SER A 1 111 ? -2.792 -1.357 -18.147 1.00 51.66 111 SER A C 1
ATOM 844 O O . SER A 1 111 ? -2.299 -1.853 -19.155 1.00 51.66 111 SER A O 1
ATOM 846 N N . LEU A 1 112 ? -3.960 -0.701 -18.181 1.00 53.69 112 LEU A N 1
ATOM 847 C CA . LEU A 1 112 ? -4.831 -0.564 -19.362 1.00 53.69 112 LEU A CA 1
ATOM 848 C C . LEU A 1 112 ? -4.399 0.548 -20.344 1.00 53.69 112 LEU A C 1
ATOM 850 O O . LEU A 1 112 ? -5.184 0.959 -21.194 1.00 53.69 112 LEU A O 1
ATOM 854 N N . GLY A 1 113 ? -3.146 1.011 -20.277 1.00 56.94 113 GLY A N 1
ATOM 855 C CA . GLY A 1 113 ? -2.590 1.959 -21.254 1.00 56.94 113 GLY A CA 1
ATOM 856 C C . GLY A 1 113 ? -2.376 3.380 -20.737 1.00 56.94 113 GLY A C 1
ATOM 857 O O . GLY A 1 113 ? -2.259 4.302 -21.537 1.00 56.94 113 GLY A O 1
ATOM 858 N N . ASN A 1 114 ? -2.264 3.575 -19.420 1.00 67.81 114 ASN A N 1
ATOM 859 C CA . ASN A 1 114 ? -1.927 4.874 -18.830 1.00 67.81 114 ASN A CA 1
ATOM 860 C C . ASN A 1 114 ? -0.446 5.244 -18.956 1.00 67.81 114 ASN A C 1
ATOM 862 O O . ASN A 1 114 ? -0.066 6.303 -18.476 1.00 67.81 114 ASN A O 1
ATOM 866 N N . PHE A 1 115 ? 0.392 4.412 -19.570 1.00 76.81 115 PHE A N 1
ATOM 867 C CA . PHE A 1 115 ? 1.817 4.674 -19.731 1.00 76.81 115 PHE A CA 1
ATOM 868 C C . PHE A 1 115 ? 2.258 4.392 -21.157 1.00 76.81 115 PHE A C 1
ATOM 870 O O . PHE A 1 115 ? 1.859 3.393 -21.756 1.00 76.81 115 PHE A O 1
ATOM 877 N N . MET A 1 116 ? 3.114 5.264 -21.675 1.00 79.75 116 MET A N 1
ATOM 878 C CA . MET A 1 116 ? 3.606 5.208 -23.041 1.00 79.75 116 MET A CA 1
ATOM 879 C C . MET A 1 116 ? 5.122 5.311 -23.043 1.00 79.75 116 MET A C 1
ATOM 881 O O . MET A 1 116 ? 5.692 6.209 -22.421 1.00 79.75 116 MET A O 1
ATOM 885 N N . LEU A 1 117 ? 5.753 4.402 -23.782 1.00 87.88 117 LEU A N 1
ATOM 886 C CA . LEU A 1 117 ? 7.122 4.559 -24.241 1.00 87.88 117 LEU A CA 1
ATOM 887 C C . LEU A 1 117 ? 7.060 5.235 -25.611 1.00 87.88 117 LEU A C 1
ATOM 889 O O . LEU A 1 117 ? 6.506 4.663 -26.549 1.00 87.88 117 LEU A O 1
ATOM 893 N N . GLN A 1 118 ? 7.581 6.452 -25.711 1.00 87.25 118 GLN A N 1
ATOM 894 C CA . GLN A 1 118 ? 7.518 7.253 -26.929 1.00 87.25 118 GLN A CA 1
ATOM 895 C C . GLN A 1 118 ? 8.925 7.633 -27.383 1.00 87.25 118 GLN A C 1
ATOM 897 O O . GLN A 1 118 ? 9.697 8.187 -26.606 1.00 87.25 118 GLN A O 1
ATOM 902 N N . MET A 1 119 ? 9.228 7.393 -28.657 1.00 90.31 119 MET A N 1
ATOM 903 C CA . MET A 1 119 ? 10.358 8.038 -29.320 1.00 90.31 119 MET A CA 1
ATOM 904 C C . MET A 1 119 ? 9.937 9.441 -29.760 1.00 90.31 119 MET A C 1
ATOM 906 O O . MET A 1 119 ? 8.961 9.574 -30.501 1.00 90.31 119 MET A O 1
ATOM 910 N N . GLN A 1 120 ? 10.610 10.475 -29.262 1.00 89.19 120 GLN A N 1
ATOM 911 C CA . GLN A 1 120 ? 10.356 11.864 -29.647 1.00 89.19 120 GLN A CA 1
ATOM 912 C C . GLN A 1 120 ? 11.133 12.242 -30.918 1.00 89.19 120 GLN A C 1
ATOM 914 O O . GLN A 1 120 ? 12.117 11.597 -31.279 1.00 89.19 120 GLN A O 1
ATOM 919 N N . ASP A 1 121 ? 10.707 13.313 -31.590 1.00 87.50 121 ASP A N 1
ATOM 920 C CA . ASP A 1 121 ? 11.314 13.777 -32.848 1.00 87.50 121 ASP A CA 1
ATOM 921 C C . ASP A 1 121 ? 12.754 14.296 -32.676 1.00 87.50 121 ASP A C 1
ATOM 923 O O . ASP A 1 121 ? 13.537 14.326 -33.629 1.00 87.50 121 ASP A O 1
ATOM 927 N N . ASP A 1 122 ? 13.125 14.692 -31.456 1.00 89.31 122 ASP A N 1
ATOM 928 C CA . ASP A 1 122 ? 14.494 15.046 -31.065 1.00 89.31 122 ASP A CA 1
ATOM 929 C C . ASP A 1 122 ? 15.387 13.814 -30.801 1.00 89.31 122 ASP A C 1
ATOM 931 O O . ASP A 1 122 ? 16.586 13.965 -30.553 1.00 89.31 122 ASP A O 1
ATOM 935 N N . GLY A 1 123 ? 14.811 12.611 -30.906 1.00 88.75 123 GLY A N 1
ATOM 936 C CA . GLY A 1 123 ? 15.431 11.314 -30.645 1.00 88.75 123 GLY A CA 1
ATOM 937 C C . GLY A 1 123 ? 15.554 10.947 -29.176 1.00 88.75 123 GLY A C 1
ATOM 938 O O . GLY A 1 123 ? 16.281 10.005 -28.841 1.00 88.75 123 GLY A O 1
ATOM 939 N N . ASN A 1 124 ? 14.870 11.667 -28.292 1.00 91.88 124 ASN A N 1
ATOM 940 C CA . ASN A 1 124 ? 14.778 11.308 -26.892 1.00 91.88 124 ASN A CA 1
ATOM 941 C C . ASN A 1 124 ? 13.712 10.217 -26.711 1.00 91.88 124 ASN A C 1
ATOM 943 O O . ASN A 1 124 ? 12.542 10.391 -27.062 1.00 91.88 124 ASN A O 1
ATOM 947 N N . LEU A 1 125 ? 14.105 9.070 -26.160 1.00 92.62 125 LEU A N 1
ATOM 948 C CA . LEU A 1 125 ? 13.162 8.022 -25.792 1.00 92.62 125 LEU A CA 1
ATOM 949 C C . LEU A 1 125 ? 12.630 8.339 -24.398 1.00 92.62 125 LEU A C 1
ATOM 951 O O . LEU A 1 125 ? 13.399 8.396 -23.439 1.00 92.62 125 LEU A O 1
ATOM 955 N N . VAL A 1 126 ? 11.319 8.525 -24.282 1.00 89.25 126 VAL A N 1
ATOM 956 C CA . VAL A 1 126 ? 10.679 8.972 -23.044 1.00 89.25 126 VAL A CA 1
ATOM 957 C C . VAL A 1 126 ? 9.641 7.980 -22.541 1.00 89.25 126 VAL A C 1
ATOM 959 O O . VAL A 1 126 ? 8.929 7.344 -23.320 1.00 89.25 126 VAL A O 1
ATOM 962 N N . LEU A 1 127 ? 9.530 7.889 -21.218 1.00 86.69 127 LEU A N 1
ATOM 963 C CA . LEU A 1 127 ? 8.419 7.246 -20.529 1.00 86.69 127 LEU A CA 1
ATOM 964 C C . LEU A 1 127 ? 7.540 8.315 -19.894 1.00 86.69 127 LEU A C 1
ATOM 966 O O . LEU A 1 127 ? 8.009 9.149 -19.113 1.00 86.69 127 LEU A O 1
ATOM 970 N N . LYS A 1 128 ? 6.254 8.275 -20.228 1.00 78.38 128 LYS A N 1
ATOM 971 C CA . LYS A 1 128 ? 5.263 9.234 -19.736 1.00 78.38 128 LYS A CA 1
ATOM 972 C C . LYS A 1 128 ? 3.937 8.557 -19.427 1.00 78.38 128 LYS A C 1
ATOM 974 O O . LYS A 1 128 ? 3.689 7.434 -19.873 1.00 78.38 128 LYS A O 1
ATOM 979 N N . ALA A 1 129 ? 3.094 9.235 -18.659 1.00 74.19 129 ALA A N 1
ATOM 980 C CA . ALA A 1 129 ? 1.707 8.832 -18.501 1.00 74.19 129 ALA A CA 1
ATOM 981 C C . ALA A 1 129 ? 0.881 9.264 -19.734 1.00 74.19 129 ALA A C 1
ATOM 983 O O . ALA A 1 129 ? 1.165 10.292 -20.343 1.00 74.19 129 ALA A O 1
ATOM 984 N N . CYS A 1 130 ? -0.105 8.464 -20.149 1.00 65.19 130 CYS A N 1
ATOM 985 C CA . CYS A 1 130 ? -1.005 8.772 -21.269 1.00 65.19 130 CYS A CA 1
ATOM 986 C C . CYS A 1 130 ? -2.062 9.816 -20.907 1.00 65.19 130 CYS A C 1
ATOM 988 O O . CYS A 1 130 ? -2.581 10.475 -21.807 1.00 65.19 130 CYS A O 1
ATOM 990 N N . GLN A 1 131 ? -2.410 9.959 -19.624 1.00 54.44 131 GLN A N 1
ATOM 991 C CA . GLN A 1 131 ? -3.325 11.015 -19.206 1.00 54.44 131 GLN A CA 1
ATOM 992 C C . GLN A 1 131 ? -2.590 12.360 -19.270 1.00 54.44 131 GLN A C 1
ATOM 994 O O . GLN A 1 131 ? -1.554 12.524 -18.649 1.00 54.44 131 GLN A O 1
ATOM 999 N N . TRP A 1 132 ? -3.122 13.257 -20.108 1.00 46.91 132 TRP A N 1
ATOM 1000 C CA . TRP A 1 132 ? -2.834 14.691 -20.238 1.00 46.91 132 TRP A CA 1
ATOM 1001 C C . TRP A 1 132 ? -1.402 15.166 -20.020 1.00 46.91 132 TRP A C 1
ATOM 1003 O O . TRP A 1 132 ? -1.015 15.367 -18.887 1.00 46.91 132 TRP A O 1
ATOM 1013 N N . SER A 1 133 ? -0.707 15.545 -21.101 1.00 56.59 133 SER A N 1
ATOM 1014 C CA . SER A 1 133 ? 0.359 16.571 -21.116 1.00 56.59 133 SER A CA 1
ATOM 1015 C C . SER A 1 133 ? 1.451 16.495 -20.029 1.00 56.59 133 SER A C 1
ATOM 1017 O O . SER A 1 133 ? 2.199 17.460 -19.855 1.00 56.59 133 SER A O 1
ATOM 1019 N N . ASP A 1 134 ? 1.552 15.368 -19.327 1.00 60.47 134 ASP A N 1
ATOM 1020 C CA . ASP A 1 134 ? 2.403 15.199 -18.168 1.00 60.47 134 ASP A CA 1
ATOM 1021 C C . ASP A 1 134 ? 3.858 15.136 -18.631 1.00 60.47 134 ASP A C 1
ATOM 1023 O O . ASP A 1 134 ? 4.167 14.511 -19.660 1.00 60.47 134 ASP A O 1
ATOM 1027 N N . PRO A 1 135 ? 4.779 15.770 -17.888 1.00 70.81 135 PRO A N 1
ATOM 1028 C CA . PRO A 1 135 ? 6.192 15.667 -18.191 1.00 70.81 135 PRO A CA 1
ATOM 1029 C C . PRO A 1 135 ? 6.631 14.201 -18.113 1.00 70.81 135 PRO A C 1
ATOM 1031 O O . PRO A 1 135 ? 6.187 13.433 -17.254 1.00 70.81 135 PRO A O 1
ATOM 1034 N N . ALA A 1 136 ? 7.531 13.807 -19.014 1.00 81.25 136 ALA A N 1
ATOM 1035 C CA . ALA A 1 136 ? 8.147 12.491 -18.956 1.00 81.25 136 ALA A CA 1
ATOM 1036 C C . ALA A 1 136 ? 8.854 12.307 -17.606 1.00 81.25 136 ALA A C 1
ATOM 1038 O O . ALA A 1 136 ? 9.691 13.122 -17.217 1.00 81.25 136 ALA A O 1
ATOM 1039 N N . TYR A 1 137 ? 8.542 11.223 -16.898 1.00 80.19 137 TYR A N 1
ATOM 1040 C CA . TYR A 1 137 ? 9.180 10.910 -15.615 1.00 80.19 137 TYR A CA 1
ATOM 1041 C C . TYR A 1 137 ? 10.525 10.193 -15.795 1.00 80.19 137 TYR A C 1
ATOM 1043 O O . TYR A 1 137 ? 11.303 10.071 -14.849 1.00 80.19 137 TYR A O 1
ATOM 1051 N N . TRP A 1 138 ? 10.811 9.708 -17.004 1.00 88.12 138 TRP 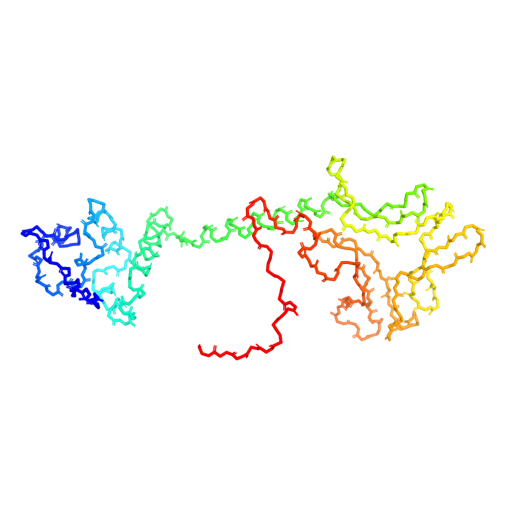A N 1
ATOM 1052 C CA . TRP A 1 138 ? 12.096 9.126 -17.373 1.00 88.12 138 TRP A CA 1
ATOM 1053 C C . TRP A 1 138 ? 12.377 9.352 -18.860 1.00 88.12 138 TRP A C 1
ATOM 1055 O O . TRP A 1 138 ? 11.455 9.336 -19.678 1.00 88.12 138 TRP A O 1
ATOM 1065 N N . TYR A 1 139 ? 13.645 9.565 -19.208 1.00 90.38 139 TYR A N 1
ATOM 1066 C CA . TYR A 1 139 ? 14.080 9.843 -20.574 1.00 90.38 139 TYR A CA 1
ATOM 1067 C C . TYR A 1 139 ? 15.561 9.491 -20.785 1.00 90.38 139 TYR A C 1
ATOM 1069 O O . TYR A 1 139 ? 16.340 9.477 -19.829 1.00 90.38 139 TYR A O 1
ATOM 1077 N N . THR A 1 140 ? 15.966 9.221 -22.029 1.00 91.56 140 THR A N 1
ATOM 1078 C CA . THR A 1 140 ? 17.351 8.831 -22.368 1.00 91.56 140 THR A CA 1
ATOM 1079 C C . THR A 1 140 ? 18.313 10.002 -22.542 1.00 91.56 140 THR A C 1
ATOM 1081 O O . THR A 1 140 ? 19.523 9.793 -22.551 1.00 91.56 140 THR A O 1
ATOM 1084 N N . SER A 1 141 ? 17.800 11.231 -22.642 1.00 90.25 141 SER A N 1
ATOM 1085 C CA . SER A 1 141 ? 18.578 12.457 -22.903 1.00 90.25 141 SER A CA 1
ATOM 1086 C C . SER A 1 141 ? 19.349 12.426 -24.227 1.00 90.25 141 SER A C 1
ATOM 1088 O O . SER A 1 141 ? 20.334 13.144 -24.396 1.00 90.25 141 SER A O 1
ATOM 1090 N N . THR A 1 142 ? 18.930 11.588 -25.174 1.00 88.88 142 THR A N 1
ATOM 1091 C CA . THR A 1 142 ? 19.472 11.587 -26.534 1.00 88.88 142 THR A CA 1
ATOM 1092 C C . THR A 1 142 ? 18.927 12.792 -27.294 1.00 88.88 142 THR A C 1
ATOM 1094 O O . THR A 1 142 ? 17.729 13.036 -27.289 1.00 88.88 142 THR A O 1
ATOM 1097 N N . THR A 1 143 ? 19.810 13.547 -27.949 1.00 84.81 143 THR A N 1
ATOM 1098 C CA . THR A 1 143 ? 19.483 14.812 -28.640 1.00 84.81 143 THR A CA 1
ATOM 1099 C C . THR A 1 143 ? 19.713 14.735 -30.153 1.00 84.81 143 THR A C 1
ATOM 1101 O O . THR A 1 143 ? 19.995 15.734 -30.816 1.00 84.81 143 THR A O 1
ATOM 1104 N N . THR A 1 144 ? 19.664 13.525 -30.712 1.00 86.94 144 THR A N 1
ATOM 1105 C CA . THR A 1 144 ? 19.936 13.258 -32.131 1.00 86.94 144 THR A CA 1
ATOM 1106 C C . THR A 1 144 ? 18.655 12.830 -32.826 1.00 86.94 144 THR A C 1
ATOM 1108 O O . THR A 1 144 ? 18.062 11.842 -32.430 1.00 86.94 144 THR A O 1
ATOM 1111 N N . ARG A 1 145 ? 18.244 13.518 -33.895 1.00 87.56 145 ARG A N 1
ATOM 1112 C CA . ARG A 1 145 ? 17.033 13.157 -34.655 1.00 87.56 145 ARG A CA 1
ATOM 1113 C C . ARG A 1 145 ? 17.185 11.820 -35.390 1.00 87.56 145 ARG A C 1
ATOM 1115 O O . ARG A 1 145 ? 18.301 11.380 -35.657 1.00 87.56 145 ARG A O 1
ATOM 1122 N N . ASN A 1 146 ? 16.059 11.232 -35.802 1.00 86.94 146 ASN A N 1
ATOM 1123 C CA . ASN A 1 146 ? 15.996 9.962 -36.542 1.00 86.94 146 ASN A CA 1
ATOM 1124 C C . ASN A 1 146 ? 16.660 8.805 -35.784 1.00 86.94 146 ASN A C 1
ATOM 1126 O O . ASN A 1 146 ? 17.508 8.095 -36.326 1.00 86.94 146 ASN A O 1
ATOM 1130 N N . VAL A 1 147 ? 16.292 8.655 -34.515 1.00 91.06 147 VAL A N 1
ATOM 1131 C CA . VAL A 1 147 ? 16.763 7.577 -33.651 1.00 91.06 147 VAL A CA 1
ATOM 1132 C C . VAL A 1 147 ? 15.675 6.523 -33.513 1.00 91.06 147 VAL A C 1
ATOM 1134 O O . VAL A 1 147 ? 14.531 6.844 -33.206 1.00 91.06 147 VAL A O 1
ATOM 1137 N N . ASN A 1 148 ? 16.051 5.261 -33.692 1.00 91.88 148 ASN A N 1
ATOM 1138 C CA . ASN A 1 148 ? 15.178 4.114 -33.495 1.00 91.88 148 ASN A CA 1
ATOM 1139 C C . ASN A 1 148 ? 15.630 3.305 -32.282 1.00 91.88 148 ASN A C 1
ATOM 1141 O O . ASN A 1 148 ? 16.823 3.162 -32.019 1.00 91.88 148 ASN A O 1
ATOM 1145 N N . LEU A 1 149 ? 14.664 2.754 -31.548 1.00 92.44 149 LEU A N 1
ATOM 1146 C CA . LEU A 1 149 ? 14.938 1.750 -30.529 1.00 92.44 149 LEU A CA 1
ATOM 1147 C C . LEU A 1 149 ? 15.095 0.392 -31.217 1.00 92.44 149 LEU A C 1
ATOM 1149 O O . LEU A 1 149 ? 14.135 -0.142 -31.769 1.00 92.44 149 LEU A O 1
ATOM 1153 N N . GLU A 1 150 ? 16.296 -0.164 -31.160 1.00 91.94 150 GLU A N 1
ATOM 1154 C CA . GLU A 1 150 ? 16.652 -1.432 -31.784 1.00 91.94 150 GLU A CA 1
ATOM 1155 C C . GLU A 1 150 ? 17.018 -2.479 -30.734 1.00 91.94 150 GLU A C 1
ATOM 1157 O O . GLU A 1 150 ? 17.672 -2.196 -29.728 1.00 91.94 150 GLU A O 1
ATOM 1162 N N . PHE A 1 151 ? 16.604 -3.717 -30.988 1.00 90.69 151 PHE A N 1
ATOM 1163 C CA . PHE A 1 151 ? 16.981 -4.872 -30.188 1.00 90.69 151 PHE A CA 1
ATOM 1164 C C . PHE A 1 151 ? 18.057 -5.677 -30.914 1.00 90.69 151 PHE A C 1
ATOM 1166 O O . PHE A 1 151 ? 17.855 -6.146 -32.035 1.00 90.69 151 PHE A O 1
ATOM 1173 N N . ASN A 1 152 ? 19.199 -5.866 -30.263 1.00 88.38 152 ASN A N 1
ATOM 1174 C CA . ASN A 1 152 ? 20.304 -6.632 -30.808 1.00 88.38 152 ASN A CA 1
ATOM 1175 C C . ASN A 1 152 ? 20.065 -8.137 -30.613 1.00 88.38 152 ASN A C 1
ATOM 1177 O O . ASN A 1 152 ? 20.103 -8.653 -29.496 1.00 88.38 152 ASN A O 1
ATOM 1181 N N . ALA A 1 153 ? 19.868 -8.848 -31.723 1.00 83.56 153 ALA A N 1
ATOM 1182 C CA . ALA A 1 153 ? 19.577 -10.281 -31.735 1.00 83.56 153 ALA A CA 1
ATOM 1183 C C . ALA A 1 153 ? 20.741 -11.180 -31.275 1.00 83.56 153 ALA A C 1
ATOM 1185 O O . ALA A 1 153 ? 20.513 -12.356 -31.002 1.00 83.56 153 ALA A O 1
ATOM 1186 N N . THR A 1 154 ? 21.963 -10.653 -31.161 1.00 83.56 154 THR A N 1
ATOM 1187 C CA . THR A 1 154 ? 23.137 -11.408 -30.701 1.00 83.56 154 THR A CA 1
ATOM 1188 C C . THR A 1 154 ? 23.380 -11.190 -29.210 1.00 83.56 154 THR A C 1
ATOM 1190 O O . THR A 1 154 ? 23.537 -12.148 -28.457 1.00 83.56 154 THR A O 1
ATOM 1193 N N . SER A 1 155 ? 23.377 -9.933 -28.758 1.00 85.00 155 SER A N 1
ATOM 1194 C CA . SER A 1 155 ? 23.698 -9.576 -27.366 1.00 85.00 155 SER A CA 1
ATOM 1195 C C . SER A 1 155 ? 22.484 -9.464 -26.441 1.00 85.00 155 SER A C 1
ATOM 1197 O O . SER A 1 155 ? 22.657 -9.292 -25.236 1.00 85.00 155 SER A O 1
ATOM 1199 N N . ALA A 1 156 ? 21.266 -9.536 -26.982 1.00 87.31 156 ALA A N 1
ATOM 1200 C CA . ALA A 1 156 ? 20.019 -9.220 -26.285 1.00 87.31 156 ALA A CA 1
ATOM 1201 C C . ALA A 1 156 ? 19.946 -7.787 -25.725 1.00 87.31 156 ALA A C 1
ATOM 1203 O O . ALA A 1 156 ? 19.141 -7.511 -24.835 1.00 87.31 156 ALA A O 1
ATOM 1204 N N . LEU A 1 157 ? 20.786 -6.870 -26.210 1.00 89.94 157 LEU A N 1
ATOM 1205 C CA . LEU A 1 157 ? 20.803 -5.486 -25.743 1.00 89.94 157 LEU A CA 1
ATOM 1206 C C . LEU A 1 157 ? 19.821 -4.616 -26.523 1.00 89.94 157 LEU A C 1
ATOM 1208 O O . LEU A 1 157 ? 19.669 -4.760 -27.733 1.00 89.94 157 LEU A O 1
ATOM 1212 N N . LEU A 1 158 ? 19.202 -3.669 -25.828 1.00 93.12 158 LEU A N 1
ATOM 1213 C CA . LEU A 1 158 ? 18.455 -2.571 -26.425 1.00 93.12 158 LEU A CA 1
ATOM 1214 C C . LEU A 1 158 ? 19.396 -1.398 -26.668 1.00 93.12 158 LEU A C 1
ATOM 1216 O O . LEU A 1 158 ? 20.087 -0.953 -25.745 1.00 93.12 158 LEU A O 1
ATOM 1220 N N . HIS A 1 159 ? 19.390 -0.873 -27.886 1.00 92.88 159 HIS A N 1
ATOM 1221 C CA . HIS A 1 159 ? 20.158 0.297 -28.282 1.00 92.88 159 HIS A CA 1
ATOM 1222 C C . HIS A 1 159 ? 19.252 1.341 -28.928 1.00 92.88 159 HIS A C 1
ATOM 1224 O O . HIS A 1 159 ? 18.269 1.017 -29.584 1.00 92.88 159 HIS A O 1
ATOM 1230 N N . LEU A 1 160 ? 19.626 2.603 -28.780 1.00 93.25 160 LEU A N 1
ATOM 1231 C CA . LEU A 1 160 ? 19.120 3.686 -29.603 1.00 93.25 160 LEU A CA 1
ATOM 1232 C C . LEU A 1 160 ? 20.083 3.900 -30.766 1.00 93.25 160 LEU A C 1
ATOM 1234 O O . LEU A 1 160 ? 21.256 4.200 -30.542 1.00 93.25 160 LEU A O 1
ATOM 1238 N N . VAL A 1 161 ? 19.608 3.729 -31.994 1.00 91.75 161 VAL A N 1
ATOM 1239 C CA . VAL A 1 161 ? 20.429 3.831 -33.203 1.00 91.75 161 VAL A CA 1
ATOM 1240 C C . VAL A 1 161 ? 19.959 5.019 -34.026 1.00 91.75 161 VAL A C 1
ATOM 1242 O O . VAL A 1 161 ? 18.808 5.084 -34.444 1.00 91.75 161 VAL A O 1
ATOM 1245 N N . SER A 1 162 ? 20.858 5.975 -34.237 1.00 89.69 162 SER A N 1
ATOM 1246 C CA . SER A 1 162 ? 20.639 7.121 -35.122 1.00 89.69 162 SER A CA 1
ATOM 1247 C C . SER A 1 162 ? 20.773 6.710 -36.588 1.00 89.69 162 SER A C 1
ATOM 1249 O O . SER A 1 162 ? 21.597 5.857 -36.924 1.00 89.69 162 SER A O 1
ATOM 1251 N N . GLY A 1 163 ? 20.077 7.404 -37.491 1.00 81.44 163 GLY A N 1
ATOM 1252 C CA . GLY A 1 163 ? 20.290 7.293 -38.939 1.00 81.44 163 GLY A CA 1
ATOM 1253 C C . GLY A 1 163 ? 21.741 7.552 -39.386 1.00 81.44 163 GLY A C 1
ATOM 1254 O O . GLY A 1 163 ? 22.172 7.034 -40.413 1.00 81.44 163 GLY A O 1
ATOM 1255 N N . SER A 1 164 ? 22.535 8.275 -38.586 1.00 82.31 164 SER A N 1
ATOM 1256 C CA . SER A 1 164 ? 23.987 8.443 -38.779 1.00 82.31 164 SER A CA 1
ATOM 1257 C C . SER A 1 164 ? 24.831 7.242 -38.315 1.00 82.31 164 SER A C 1
ATOM 1259 O O . SER A 1 164 ? 26.057 7.327 -38.306 1.00 82.31 164 SER A O 1
ATOM 1261 N N . LYS A 1 165 ? 24.192 6.135 -37.910 1.00 80.19 165 LYS A N 1
ATOM 1262 C CA . LYS A 1 165 ? 24.774 4.922 -37.301 1.00 80.19 165 LYS A CA 1
ATOM 1263 C C . LYS A 1 165 ? 25.432 5.116 -35.928 1.00 80.19 165 LYS A C 1
ATOM 1265 O O . LYS A 1 165 ? 26.087 4.202 -35.426 1.00 80.19 165 LYS A O 1
ATOM 1270 N N . ASN A 1 166 ? 25.221 6.259 -35.274 1.00 87.81 166 ASN A N 1
ATOM 1271 C CA . ASN A 1 166 ? 25.585 6.415 -33.863 1.00 87.81 166 ASN A CA 1
ATOM 1272 C C . ASN A 1 166 ? 24.696 5.509 -33.003 1.00 87.81 166 ASN A C 1
ATOM 1274 O O . ASN A 1 166 ? 23.480 5.493 -33.184 1.00 87.81 166 ASN A O 1
ATOM 1278 N N . THR A 1 167 ? 25.303 4.770 -32.076 1.00 89.88 167 THR A N 1
ATOM 1279 C CA . THR A 1 167 ? 24.612 3.795 -31.221 1.00 89.88 167 THR A CA 1
ATOM 1280 C C . THR A 1 167 ? 24.746 4.201 -29.756 1.00 89.88 167 THR A C 1
ATOM 1282 O O . THR A 1 167 ? 25.863 4.364 -29.266 1.00 89.88 167 THR A O 1
ATOM 1285 N N . TYR A 1 168 ? 23.624 4.321 -29.047 1.00 91.00 168 TYR A N 1
ATOM 1286 C CA . TYR A 1 168 ? 23.573 4.627 -27.617 1.00 91.00 168 TYR A CA 1
ATOM 1287 C C . TYR A 1 168 ? 22.988 3.425 -26.859 1.00 91.00 168 TYR A C 1
ATOM 1289 O O . TYR A 1 168 ? 21.830 3.066 -27.085 1.00 91.00 168 TYR A O 1
ATOM 1297 N N . PRO 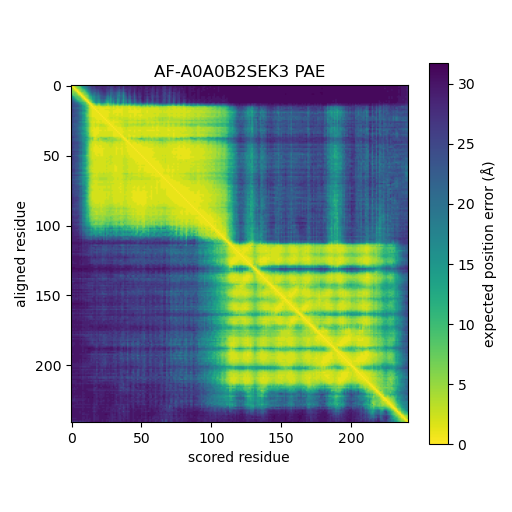A 1 169 ? 23.757 2.759 -25.981 1.00 90.44 169 PRO A N 1
ATOM 1298 C CA . PRO A 1 169 ? 23.275 1.577 -25.280 1.00 90.44 169 PRO A CA 1
ATOM 1299 C C . PRO A 1 169 ? 22.244 1.953 -24.212 1.00 90.44 169 PRO A C 1
ATOM 1301 O O . PRO A 1 169 ? 22.511 2.793 -23.354 1.00 90.44 169 PRO A O 1
ATOM 1304 N N . LEU A 1 170 ? 21.079 1.302 -24.240 1.00 91.44 170 LEU A N 1
ATOM 1305 C CA . LEU A 1 170 ? 20.040 1.482 -23.224 1.00 91.44 170 LEU A CA 1
ATOM 1306 C C . LEU A 1 170 ? 20.205 0.478 -22.075 1.00 91.44 170 LEU A C 1
ATOM 1308 O O . LEU A 1 170 ? 20.079 0.821 -20.899 1.00 91.44 170 LEU A O 1
ATOM 1312 N N . THR A 1 171 ? 20.507 -0.771 -22.419 1.00 90.56 171 THR A N 1
ATOM 1313 C CA . THR A 1 171 ? 20.698 -1.872 -21.467 1.00 90.56 171 THR A CA 1
ATOM 1314 C C . THR A 1 171 ? 22.176 -2.206 -21.303 1.00 90.56 171 THR A C 1
ATOM 1316 O O . THR A 1 171 ? 22.982 -1.992 -22.207 1.00 90.56 171 THR A O 1
ATOM 1319 N N . LYS A 1 172 ? 22.537 -2.790 -20.159 1.00 85.31 172 LYS A N 1
ATOM 1320 C CA . LYS A 1 172 ? 23.894 -3.293 -19.892 1.00 85.31 172 LYS A CA 1
ATOM 1321 C C . LYS A 1 172 ? 23.996 -4.777 -20.235 1.00 85.31 172 LYS A C 1
ATOM 1323 O O . LYS A 1 172 ? 22.987 -5.477 -20.239 1.00 85.31 172 LYS A O 1
ATOM 1328 N N . ASN A 1 173 ? 25.218 -5.256 -20.474 1.00 80.88 173 ASN A N 1
ATOM 1329 C CA . ASN A 1 173 ? 25.475 -6.678 -20.690 1.00 80.88 173 ASN A CA 1
ATOM 1330 C C . ASN A 1 173 ? 24.996 -7.511 -19.500 1.00 80.88 173 ASN A C 1
ATOM 1332 O O . ASN A 1 173 ? 25.290 -7.202 -18.346 1.00 80.88 173 ASN A O 1
ATOM 1336 N N . THR A 1 174 ? 24.272 -8.582 -19.804 1.00 74.62 174 THR A N 1
ATOM 1337 C CA . THR A 1 174 ? 23.784 -9.544 -18.818 1.00 74.62 174 THR A CA 1
ATOM 1338 C C . THR A 1 174 ? 24.075 -10.956 -19.306 1.00 74.62 174 THR A C 1
ATOM 1340 O O . THR A 1 174 ? 24.152 -11.207 -20.507 1.00 74.62 174 THR A O 1
ATOM 1343 N N . SER A 1 175 ? 24.224 -11.900 -18.380 1.00 83.94 175 SER A N 1
ATOM 1344 C CA . SER A 1 175 ? 24.510 -13.314 -18.660 1.00 83.94 175 SER A CA 1
ATOM 1345 C C . SER A 1 175 ? 23.271 -14.062 -19.187 1.00 83.94 175 SER A C 1
ATOM 1347 O O . SER A 1 175 ? 22.847 -15.065 -18.614 1.00 83.94 175 SER A O 1
ATOM 1349 N N . THR A 1 176 ? 22.621 -13.530 -20.226 1.00 87.25 176 THR A N 1
ATOM 1350 C CA . THR A 1 176 ? 21.401 -14.094 -20.830 1.00 87.25 176 THR A CA 1
ATOM 1351 C C . THR A 1 176 ? 21.462 -14.068 -22.361 1.00 87.25 176 THR A C 1
ATOM 1353 O O . THR A 1 176 ? 20.745 -13.288 -22.989 1.00 87.25 176 THR A O 1
ATOM 1356 N N . PRO A 1 177 ? 22.322 -14.899 -22.981 1.00 87.38 177 PRO A N 1
ATOM 1357 C CA . PRO A 1 177 ? 22.468 -14.933 -24.434 1.00 87.38 177 PRO A CA 1
ATOM 1358 C C . PRO A 1 177 ? 21.171 -15.370 -25.127 1.00 87.38 177 PRO A C 1
ATOM 1360 O O . PRO A 1 177 ? 20.370 -16.133 -24.578 1.00 87.38 177 PRO A O 1
ATOM 1363 N N . MET A 1 178 ? 20.977 -14.905 -26.362 1.00 87.88 178 MET A N 1
ATOM 1364 C CA . MET A 1 178 ? 19.771 -15.179 -27.158 1.00 87.88 178 MET A CA 1
ATOM 1365 C C . MET A 1 178 ? 19.610 -16.646 -27.567 1.00 87.88 178 MET A C 1
ATOM 1367 O O . MET A 1 178 ? 18.517 -17.057 -27.952 1.00 87.88 178 MET A O 1
ATOM 1371 N N . GLU A 1 179 ? 20.669 -17.446 -27.478 1.00 89.19 179 GLU A N 1
ATOM 1372 C CA . GLU A 1 179 ? 20.642 -18.881 -27.779 1.00 89.19 179 GLU A CA 1
ATOM 1373 C C . GLU A 1 179 ? 19.812 -19.655 -26.741 1.00 89.19 179 GLU A C 1
ATOM 1375 O O . GLU A 1 179 ? 18.953 -20.470 -27.097 1.00 89.19 179 GLU A O 1
ATOM 1380 N N . ASP A 1 180 ? 19.988 -19.309 -25.462 1.00 90.94 180 ASP A N 1
ATOM 1381 C CA . ASP A 1 180 ? 19.416 -20.034 -24.323 1.00 90.94 180 ASP A CA 1
ATOM 1382 C C . ASP A 1 180 ? 18.176 -19.365 -23.718 1.00 90.94 180 ASP A C 1
ATOM 1384 O O . ASP A 1 180 ? 17.427 -20.010 -22.974 1.00 90.94 180 ASP A O 1
ATOM 1388 N N . TYR A 1 181 ? 17.928 -18.088 -24.030 1.00 92.25 181 TYR A N 1
ATOM 1389 C CA . TYR A 1 181 ? 16.859 -17.294 -23.422 1.00 92.25 181 TYR A CA 1
ATOM 1390 C C . TYR A 1 181 ? 15.884 -16.712 -24.456 1.00 92.25 181 TYR A C 1
ATOM 1392 O O . TYR A 1 181 ? 16.244 -16.328 -25.570 1.00 92.25 181 TYR A O 1
ATOM 1400 N N . TYR A 1 182 ? 14.609 -16.633 -24.081 1.00 92.62 182 TYR A N 1
ATOM 1401 C CA . TYR A 1 182 ? 13.651 -15.716 -24.694 1.00 92.62 182 TYR A CA 1
ATOM 1402 C C . TYR A 1 182 ? 13.729 -14.370 -23.987 1.00 92.62 182 TYR A C 1
ATOM 1404 O O . TYR A 1 182 ? 13.768 -14.324 -22.757 1.00 92.62 182 TYR A O 1
ATOM 1412 N N . HIS A 1 183 ? 13.698 -13.286 -24.754 1.00 92.81 183 HIS A N 1
ATOM 1413 C CA . HIS A 1 183 ? 13.697 -11.926 -24.230 1.00 92.81 183 HIS A CA 1
ATOM 1414 C C . HIS A 1 183 ? 12.399 -11.218 -24.580 1.00 92.81 183 HIS A C 1
ATOM 1416 O O . HIS A 1 183 ? 11.854 -11.403 -25.666 1.00 92.81 183 HIS A O 1
ATOM 1422 N N . ARG A 1 184 ? 11.902 -10.398 -23.655 1.00 90.75 184 ARG A N 1
ATOM 1423 C CA . ARG A 1 184 ? 10.784 -9.488 -23.913 1.00 90.75 184 ARG A CA 1
ATOM 1424 C C . ARG A 1 184 ? 10.951 -8.201 -23.130 1.00 90.75 184 ARG A C 1
ATOM 1426 O O . ARG A 1 184 ? 11.485 -8.207 -22.019 1.00 90.75 184 ARG A O 1
ATOM 1433 N N . THR A 1 185 ? 10.408 -7.126 -23.670 1.00 90.50 185 THR A N 1
ATOM 1434 C CA . THR A 1 185 ? 10.324 -5.836 -22.992 1.00 90.50 185 THR A CA 1
ATOM 1435 C C . THR A 1 185 ? 8.875 -5.476 -22.739 1.00 90.50 185 THR A C 1
ATOM 1437 O O . THR A 1 185 ? 8.038 -5.634 -23.625 1.00 90.50 185 THR A O 1
ATOM 1440 N N . THR A 1 186 ? 8.566 -4.990 -21.543 1.00 87.38 186 THR A N 1
ATOM 1441 C CA . THR A 1 186 ? 7.195 -4.621 -21.175 1.00 87.38 186 THR A CA 1
ATOM 1442 C C . THR A 1 186 ? 7.202 -3.393 -20.284 1.00 87.38 186 THR A C 1
ATOM 1444 O O . THR A 1 186 ? 8.052 -3.281 -19.397 1.00 87.38 186 THR A O 1
ATOM 1447 N N . ILE A 1 187 ? 6.209 -2.525 -20.450 1.00 82.75 187 ILE A N 1
ATOM 1448 C CA . ILE A 1 187 ? 5.883 -1.514 -19.445 1.00 82.75 187 ILE A CA 1
ATOM 1449 C C . ILE A 1 187 ? 5.101 -2.229 -18.336 1.00 82.75 187 ILE A C 1
ATOM 1451 O O . ILE A 1 187 ? 4.013 -2.749 -18.568 1.00 82.75 187 ILE A O 1
ATOM 1455 N N . TYR A 1 188 ? 5.695 -2.342 -17.149 1.00 72.12 188 TYR A N 1
ATOM 1456 C CA . TYR A 1 188 ? 5.075 -2.996 -15.995 1.00 72.12 188 TYR A CA 1
ATOM 1457 C C . TYR A 1 188 ? 4.028 -2.072 -15.355 1.00 72.12 188 TYR A C 1
ATOM 1459 O O . TYR A 1 188 ? 4.158 -0.859 -15.464 1.00 72.12 188 TYR A O 1
ATOM 1467 N N . GLY A 1 189 ? 3.026 -2.609 -14.645 1.00 63.72 189 GLY A N 1
ATOM 1468 C CA . GLY A 1 189 ? 1.801 -1.893 -14.218 1.00 63.72 189 GLY A CA 1
ATOM 1469 C C . GLY A 1 189 ? 1.947 -0.655 -13.309 1.00 63.72 189 GLY A C 1
ATOM 1470 O O . GLY A 1 189 ? 0.943 -0.097 -12.889 1.00 63.72 189 GLY A O 1
ATOM 1471 N N . LYS A 1 190 ? 3.171 -0.192 -13.027 1.00 66.19 190 LYS A N 1
ATOM 1472 C CA . LYS A 1 190 ? 3.473 1.125 -12.429 1.00 66.19 190 LYS A CA 1
ATOM 1473 C C . LYS A 1 190 ? 4.197 2.088 -13.396 1.00 66.19 190 LYS A C 1
ATOM 1475 O O . LYS A 1 190 ? 4.799 3.056 -12.952 1.00 66.19 190 LYS A O 1
ATOM 1480 N N . GLY A 1 191 ? 4.217 1.789 -14.696 1.00 75.12 191 GLY A N 1
ATOM 1481 C CA . GLY A 1 191 ? 4.828 2.612 -15.750 1.00 75.12 191 GLY A CA 1
ATOM 1482 C C . GLY A 1 191 ? 6.313 2.358 -16.018 1.00 75.12 191 GLY A C 1
ATOM 1483 O O . GLY A 1 191 ? 6.870 2.890 -16.970 1.00 75.12 191 GLY A O 1
ATOM 1484 N N . ASN A 1 192 ? 6.982 1.509 -15.237 1.00 82.56 192 ASN A N 1
ATOM 1485 C CA . ASN A 1 192 ? 8.406 1.253 -15.450 1.00 82.56 192 ASN A CA 1
ATOM 1486 C C . ASN A 1 192 ? 8.638 0.313 -16.644 1.00 82.56 192 ASN A C 1
ATOM 1488 O O . ASN A 1 192 ? 7.989 -0.729 -16.763 1.00 82.56 192 ASN A O 1
ATOM 1492 N N . PHE A 1 193 ? 9.592 0.655 -17.506 1.00 88.69 193 PHE A N 1
ATOM 1493 C CA . PHE A 1 193 ? 9.983 -0.169 -18.644 1.00 88.69 193 PHE A CA 1
ATOM 1494 C C . PHE A 1 193 ? 11.020 -1.200 -18.215 1.00 88.69 193 PHE A C 1
ATOM 1496 O O . PHE A 1 193 ? 12.087 -0.857 -17.704 1.00 88.69 193 PHE A O 1
ATOM 1503 N N . HIS A 1 194 ? 10.694 -2.474 -18.398 1.00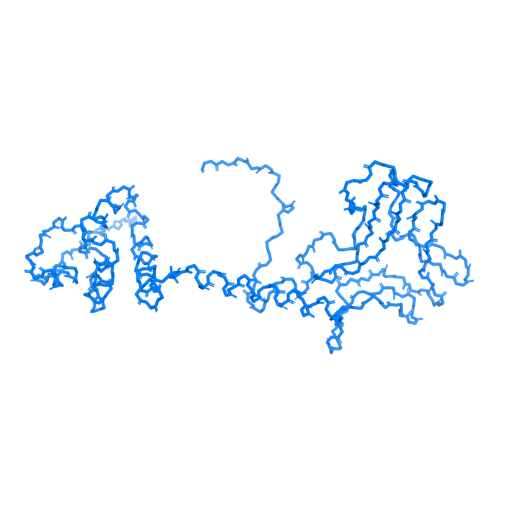 90.00 194 HIS A N 1
ATOM 1504 C CA . HIS A 1 194 ? 11.519 -3.595 -17.969 1.00 90.00 194 HIS A CA 1
ATOM 1505 C C . HIS A 1 194 ? 11.883 -4.491 -19.147 1.00 90.00 194 HIS A C 1
ATOM 1507 O O . HIS A 1 194 ? 11.065 -4.720 -20.040 1.00 90.00 194 HIS A O 1
ATOM 1513 N N . GLN A 1 195 ? 13.070 -5.089 -19.072 1.00 92.50 195 GLN A N 1
ATOM 1514 C CA . GLN A 1 195 ? 13.458 -6.225 -19.898 1.00 92.50 195 GLN A CA 1
ATOM 1515 C C . GLN A 1 195 ? 13.460 -7.496 -19.048 1.00 92.50 195 GLN A C 1
ATOM 1517 O O . GLN A 1 195 ? 13.986 -7.517 -17.929 1.00 92.50 195 GLN A O 1
ATOM 1522 N N . TYR A 1 196 ? 12.893 -8.565 -19.595 1.00 92.31 196 TYR A N 1
ATOM 1523 C CA . TYR A 1 196 ? 12.841 -9.881 -18.977 1.00 92.31 196 TYR A CA 1
ATOM 1524 C C . TYR A 1 196 ? 13.496 -10.932 -19.865 1.00 92.31 196 TYR A C 1
ATOM 1526 O O . TYR A 1 196 ? 13.351 -10.889 -21.084 1.00 92.31 196 TYR A O 1
ATOM 1534 N N . ALA A 1 197 ? 14.121 -11.914 -19.221 1.00 93.88 197 ALA A N 1
ATOM 1535 C CA . ALA A 1 197 ? 14.661 -13.112 -19.836 1.00 93.88 197 ALA A CA 1
ATOM 1536 C C . ALA A 1 197 ? 13.977 -14.361 -19.255 1.00 93.88 197 ALA A C 1
ATOM 1538 O O . ALA A 1 197 ? 13.764 -14.460 -18.042 1.00 93.88 197 ALA A O 1
ATOM 1539 N N . TYR A 1 198 ? 13.652 -15.324 -20.111 1.00 93.38 198 TYR A N 1
ATOM 1540 C CA . TYR A 1 198 ? 13.113 -16.632 -19.738 1.00 93.38 198 TYR A CA 1
ATOM 1541 C C . TYR A 1 198 ? 13.995 -17.728 -20.325 1.00 93.38 198 TYR A C 1
ATOM 1543 O O . TYR A 1 198 ? 14.236 -17.750 -21.529 1.00 93.38 198 TYR A O 1
ATOM 1551 N N . HIS A 1 199 ? 14.489 -18.631 -19.483 1.00 94.12 199 HIS A N 1
ATOM 1552 C CA . HIS A 1 199 ? 15.366 -19.708 -19.931 1.00 94.12 199 HIS A CA 1
ATOM 1553 C C . HIS A 1 199 ? 14.566 -20.751 -20.720 1.00 94.12 199 HIS A C 1
ATOM 1555 O O . HIS A 1 199 ? 13.606 -21.312 -20.203 1.00 94.12 199 HIS A O 1
ATOM 1561 N N . ARG A 1 200 ? 14.986 -21.079 -21.944 1.00 92.88 200 ARG A N 1
ATOM 1562 C CA . ARG A 1 200 ? 14.212 -21.936 -22.863 1.00 92.88 200 ARG A CA 1
ATOM 1563 C C . ARG A 1 200 ? 14.011 -23.366 -22.358 1.00 92.88 200 ARG A C 1
ATOM 1565 O O . ARG A 1 200 ? 12.917 -23.897 -22.466 1.00 92.88 200 ARG A O 1
ATOM 1572 N N . LYS A 1 201 ? 15.071 -23.980 -21.817 1.00 91.56 201 LYS A N 1
ATOM 1573 C CA . LYS A 1 201 ? 15.051 -25.382 -21.348 1.00 91.56 201 LYS A CA 1
ATOM 1574 C C . LYS A 1 201 ? 14.670 -25.544 -19.869 1.00 91.56 201 LYS A C 1
ATOM 1576 O O . LYS A 1 201 ? 13.836 -26.372 -19.542 1.00 91.56 201 LYS A O 1
ATOM 1581 N N . ASN A 1 202 ? 15.251 -24.725 -18.991 1.00 89.62 202 ASN A N 1
ATOM 1582 C CA . ASN A 1 202 ? 15.133 -24.843 -17.532 1.00 89.62 202 ASN A CA 1
ATOM 1583 C C . ASN A 1 202 ? 14.296 -23.711 -16.897 1.00 89.62 202 ASN A C 1
ATOM 1585 O O . ASN A 1 202 ? 14.471 -23.389 -15.723 1.00 89.62 202 ASN A O 1
ATOM 1589 N N . GLY A 1 203 ? 13.450 -23.027 -17.670 1.00 84.44 203 GLY A N 1
ATOM 1590 C CA . GLY A 1 203 ? 12.734 -21.841 -17.203 1.00 84.44 203 GLY A CA 1
ATOM 1591 C C . GLY A 1 203 ? 1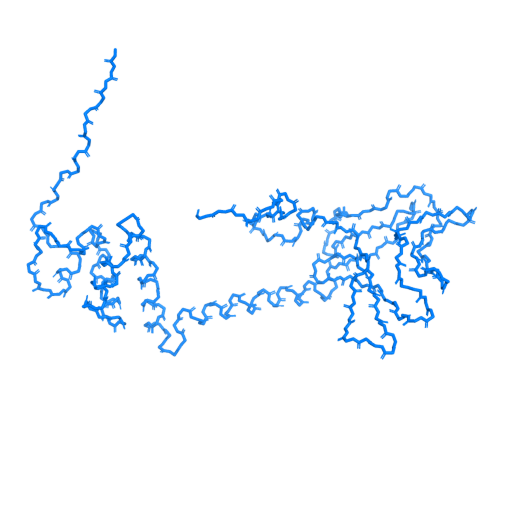1.563 -22.164 -16.278 1.00 84.44 203 GLY A C 1
ATOM 1592 O O . GLY A 1 203 ? 10.589 -22.782 -16.690 1.00 84.44 203 GLY A O 1
ATOM 1593 N N . THR A 1 204 ? 11.598 -21.658 -15.047 1.00 86.81 204 THR A N 1
ATOM 1594 C CA . THR A 1 204 ? 10.458 -21.709 -14.108 1.00 86.81 204 THR A CA 1
ATOM 1595 C C . THR A 1 204 ? 9.636 -20.416 -14.098 1.00 86.81 204 THR A C 1
ATOM 1597 O O . THR A 1 204 ? 8.545 -20.377 -13.538 1.00 86.81 204 THR A O 1
ATOM 1600 N N . GLY A 1 205 ? 10.130 -19.350 -14.738 1.00 90.06 205 GLY A N 1
ATOM 1601 C CA . GLY A 1 205 ? 9.467 -18.049 -14.794 1.00 90.06 205 GLY A CA 1
ATOM 1602 C C . GLY A 1 205 ? 10.308 -16.969 -15.478 1.00 90.06 205 GLY A C 1
ATOM 1603 O O . GLY A 1 205 ? 11.481 -17.168 -15.794 1.00 90.06 205 GLY A O 1
ATOM 1604 N N . TRP A 1 206 ? 9.693 -15.811 -15.733 1.00 90.94 206 TRP A N 1
ATOM 1605 C CA . TRP A 1 206 ? 10.363 -14.652 -16.330 1.00 90.94 206 TRP A CA 1
ATOM 1606 C C . TRP A 1 206 ? 11.211 -13.917 -15.288 1.00 90.94 206 TRP A C 1
ATOM 1608 O O . TRP A 1 206 ? 10.683 -13.421 -14.293 1.00 90.94 206 TRP A O 1
ATOM 1618 N N . ARG A 1 207 ? 12.515 -13.773 -15.543 1.00 90.94 207 ARG A N 1
ATOM 1619 C CA . ARG A 1 207 ? 13.434 -12.998 -14.698 1.00 90.94 207 ARG A CA 1
ATOM 1620 C C . ARG A 1 207 ? 13.654 -11.614 -15.294 1.00 90.94 207 ARG A C 1
ATOM 1622 O O . ARG A 1 207 ? 14.037 -11.499 -16.451 1.00 90.94 207 ARG A O 1
ATOM 1629 N N . ARG A 1 208 ? 13.468 -10.557 -14.505 1.00 91.50 208 ARG A N 1
ATOM 1630 C CA . ARG A 1 208 ? 13.841 -9.191 -14.907 1.00 91.50 208 ARG A CA 1
ATOM 1631 C C . ARG A 1 208 ? 15.365 -9.076 -14.976 1.00 91.50 208 ARG A C 1
ATOM 1633 O O . ARG A 1 208 ? 16.028 -9.347 -13.978 1.00 91.50 208 ARG A O 1
ATOM 1640 N N . VAL A 1 209 ? 15.890 -8.642 -16.118 1.00 92.56 209 VAL A N 1
ATOM 1641 C CA . VAL A 1 209 ? 17.330 -8.425 -16.348 1.00 92.56 209 VAL A CA 1
ATOM 1642 C C . VAL A 1 209 ? 17.706 -6.944 -16.399 1.00 92.56 209 VAL A C 1
ATOM 1644 O O . VAL A 1 209 ? 18.859 -6.605 -16.157 1.00 92.56 209 VAL A O 1
ATOM 1647 N N . TRP A 1 210 ? 16.738 -6.057 -16.650 1.00 92.38 210 TRP A N 1
ATOM 1648 C CA . TRP A 1 210 ? 16.949 -4.609 -16.656 1.00 92.38 210 TRP A CA 1
ATOM 1649 C C . TRP A 1 210 ? 15.647 -3.839 -16.369 1.00 92.38 210 TRP A C 1
ATOM 1651 O O . TRP A 1 210 ? 14.549 -4.355 -16.613 1.00 92.38 210 TRP A O 1
ATOM 1661 N N . LYS A 1 211 ? 15.771 -2.612 -15.845 1.00 89.56 211 LYS A N 1
ATOM 1662 C CA . LYS A 1 211 ? 14.678 -1.647 -15.635 1.00 89.56 211 LYS A CA 1
ATOM 1663 C C . LYS A 1 211 ? 15.154 -0.218 -15.918 1.00 89.56 211 LYS A C 1
ATOM 1665 O O . LYS A 1 211 ? 16.293 0.113 -15.610 1.00 89.56 211 LYS A O 1
ATOM 1670 N N . ALA A 1 212 ? 14.270 0.616 -16.461 1.00 88.81 212 ALA A N 1
ATOM 1671 C CA . ALA A 1 212 ? 14.568 2.010 -16.787 1.00 88.81 212 ALA A CA 1
ATOM 1672 C C . ALA A 1 212 ? 14.710 2.887 -15.533 1.00 88.81 212 ALA A C 1
ATOM 1674 O O . ALA A 1 212 ? 15.664 3.654 -15.400 1.00 88.81 212 ALA A O 1
ATOM 1675 N N . VAL A 1 213 ? 13.768 2.751 -14.596 1.00 85.00 213 VAL A N 1
ATOM 1676 C CA . VAL A 1 213 ? 13.762 3.513 -13.345 1.00 85.00 213 VAL A CA 1
ATOM 1677 C C . VAL A 1 213 ? 14.223 2.627 -12.194 1.00 85.00 213 VAL A C 1
ATOM 1679 O O . VAL A 1 213 ? 13.564 1.644 -11.851 1.00 85.00 213 VAL A O 1
ATOM 1682 N N . GLU A 1 214 ? 15.366 2.972 -11.601 1.00 80.25 214 GLU A N 1
ATOM 1683 C CA . GLU A 1 214 ? 15.934 2.237 -10.468 1.00 80.25 214 GLU A CA 1
ATOM 1684 C C . GLU A 1 214 ? 15.156 2.477 -9.175 1.00 80.25 214 GLU A C 1
ATOM 1686 O O . GLU A 1 214 ? 14.768 1.508 -8.517 1.00 80.25 214 GLU A O 1
ATOM 1691 N N . ASP A 1 215 ? 14.890 3.749 -8.874 1.00 71.94 215 ASP A N 1
ATOM 1692 C CA . ASP A 1 215 ? 14.160 4.206 -7.698 1.00 71.94 215 ASP A CA 1
ATOM 1693 C C . ASP A 1 215 ? 12.674 4.440 -8.031 1.00 71.94 215 ASP A C 1
ATOM 1695 O O . ASP A 1 215 ? 12.346 5.414 -8.718 1.00 71.94 215 ASP A O 1
ATOM 1699 N N . PRO A 1 216 ? 11.756 3.586 -7.538 1.00 63.97 216 PRO A N 1
ATOM 1700 C CA . PRO A 1 216 ? 10.323 3.741 -7.765 1.00 63.97 216 PRO A CA 1
ATOM 1701 C C . PRO A 1 216 ? 9.765 5.075 -7.259 1.00 63.97 216 PRO A C 1
ATOM 1703 O O . PRO A 1 216 ? 8.726 5.500 -7.753 1.00 63.97 216 PRO A O 1
ATOM 1706 N N . CYS A 1 217 ? 10.440 5.748 -6.322 1.00 60.38 217 CYS A N 1
ATOM 1707 C CA . CYS A 1 217 ? 10.013 7.038 -5.785 1.00 60.38 217 CYS A CA 1
ATOM 1708 C C . CYS A 1 217 ? 10.214 8.210 -6.744 1.00 60.38 217 CYS A C 1
ATOM 1710 O O . CYS A 1 217 ? 9.617 9.265 -6.546 1.00 60.38 217 CYS A O 1
ATOM 1712 N N . ARG A 1 218 ? 10.989 8.027 -7.819 1.00 59.38 218 ARG A N 1
ATOM 1713 C CA . ARG A 1 218 ? 11.098 9.017 -8.903 1.00 59.38 218 ARG A CA 1
ATOM 1714 C C . ARG A 1 218 ? 9.904 9.004 -9.856 1.00 59.38 218 ARG A C 1
ATOM 1716 O O . ARG A 1 218 ? 9.784 9.889 -10.697 1.00 59.38 218 ARG A O 1
ATOM 1723 N N . LEU A 1 219 ? 9.038 7.999 -9.760 1.00 61.62 219 LEU A N 1
ATOM 1724 C CA . LEU A 1 219 ? 7.813 7.926 -10.541 1.00 61.62 219 LEU A CA 1
ATOM 1725 C C . LEU A 1 219 ? 6.723 8.718 -9.809 1.00 61.62 219 LEU A C 1
ATOM 1727 O O . LEU A 1 219 ? 6.196 8.251 -8.801 1.00 61.62 219 LEU A O 1
ATOM 1731 N N . ASN A 1 220 ? 6.337 9.876 -10.352 1.00 53.12 220 ASN A N 1
ATOM 1732 C CA . ASN A 1 220 ? 5.314 10.777 -9.786 1.00 53.12 220 ASN A CA 1
ATOM 1733 C C . ASN A 1 220 ? 3.937 10.124 -9.529 1.00 53.12 220 ASN A C 1
ATOM 1735 O O . ASN A 1 220 ? 3.088 10.723 -8.883 1.00 53.12 220 ASN A O 1
ATOM 1739 N N . LEU A 1 221 ? 3.710 8.904 -10.028 1.00 52.69 221 LEU A N 1
ATOM 1740 C CA . LEU A 1 221 ? 2.448 8.162 -9.946 1.00 52.69 221 LEU A CA 1
ATOM 1741 C C . LEU A 1 221 ? 2.533 6.888 -9.087 1.00 52.69 221 LEU A C 1
ATOM 1743 O O . LEU A 1 221 ? 1.555 6.147 -9.000 1.00 52.69 221 LEU A O 1
ATOM 1747 N N . VAL A 1 222 ? 3.686 6.578 -8.479 1.00 52.53 222 VAL A N 1
ATOM 1748 C CA . VAL A 1 222 ? 3.822 5.374 -7.630 1.00 52.53 222 VAL A CA 1
ATOM 1749 C C . VAL A 1 222 ? 3.151 5.552 -6.274 1.00 52.53 222 VAL A C 1
ATOM 1751 O O . VAL A 1 222 ? 2.658 4.575 -5.708 1.00 52.53 222 VAL A O 1
ATOM 1754 N N . CYS A 1 223 ? 3.097 6.786 -5.783 1.00 52.50 223 CYS A N 1
ATOM 1755 C CA . CYS A 1 223 ? 2.382 7.155 -4.574 1.00 52.50 223 CYS A CA 1
ATOM 1756 C C . CYS A 1 223 ? 1.141 7.949 -4.971 1.00 52.50 223 CYS A C 1
ATOM 1758 O O . CYS A 1 223 ? 1.239 8.906 -5.735 1.00 52.50 223 CYS A O 1
ATOM 1760 N N . GLY A 1 224 ? -0.032 7.528 -4.488 1.00 46.44 224 GLY A N 1
ATOM 1761 C CA . GLY A 1 224 ? -1.278 8.262 -4.710 1.00 46.44 224 GLY A CA 1
ATOM 1762 C C . GLY A 1 224 ? -1.216 9.676 -4.128 1.00 46.44 224 GLY A C 1
ATOM 1763 O O . GLY A 1 224 ? -0.268 10.033 -3.429 1.00 46.44 224 GLY A O 1
ATOM 1764 N N . VAL A 1 225 ? -2.244 10.488 -4.380 1.00 42.31 225 VAL A N 1
ATOM 1765 C CA . VAL A 1 225 ? -2.374 11.805 -3.739 1.00 42.31 225 VAL A CA 1
ATOM 1766 C C . VAL A 1 225 ? -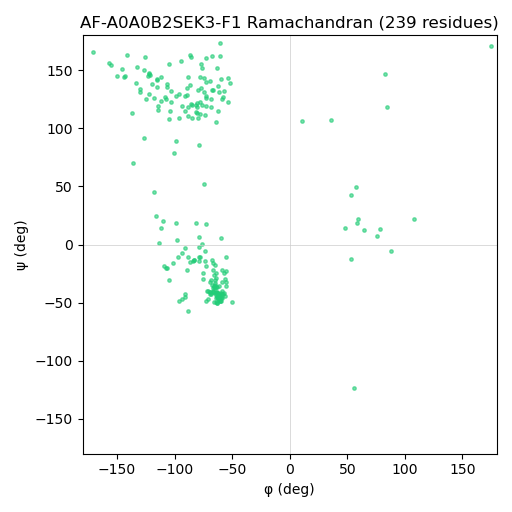2.281 11.603 -2.216 1.00 42.31 225 VAL A C 1
ATOM 1768 O O . VAL A 1 225 ? -3.038 10.809 -1.663 1.00 42.31 225 VAL A O 1
ATOM 1771 N N . TYR A 1 226 ? -1.318 12.272 -1.566 1.00 42.69 226 TYR A N 1
ATOM 1772 C CA . TYR A 1 226 ? -0.938 12.129 -0.142 1.00 42.69 226 TYR A CA 1
ATOM 1773 C C . TYR A 1 226 ? -0.121 10.883 0.258 1.00 42.69 226 TYR A C 1
ATOM 1775 O O . TYR A 1 226 ? 0.127 10.670 1.444 1.00 42.69 226 TYR A O 1
ATOM 1783 N N . GLY A 1 227 ? 0.340 10.073 -0.694 1.00 46.12 227 GLY A N 1
ATOM 1784 C CA . GLY A 1 227 ? 1.245 8.956 -0.426 1.00 46.12 227 GLY A CA 1
ATOM 1785 C C . GLY A 1 227 ? 2.696 9.418 -0.254 1.00 46.12 227 GLY A C 1
ATOM 1786 O O . GLY A 1 227 ? 3.214 10.172 -1.074 1.00 46.12 227 GLY A O 1
ATOM 1787 N N . LEU A 1 228 ? 3.373 8.932 0.788 1.00 46.72 228 LEU A N 1
ATOM 1788 C CA . LEU A 1 228 ? 4.816 9.108 0.960 1.00 46.72 228 LEU A CA 1
ATOM 1789 C C . LEU A 1 228 ? 5.547 7.928 0.305 1.00 46.72 228 LEU A C 1
ATOM 1791 O O . LEU A 1 228 ? 5.244 6.774 0.612 1.00 46.72 228 LEU A O 1
ATOM 1795 N N . CYS A 1 229 ? 6.517 8.196 -0.572 1.00 49.41 229 CYS A N 1
ATOM 1796 C CA . CYS A 1 229 ? 7.367 7.137 -1.106 1.00 49.41 229 CYS A CA 1
ATOM 1797 C C . CYS A 1 229 ? 8.578 6.915 -0.203 1.00 49.41 229 CYS A C 1
ATOM 1799 O O . CYS A 1 229 ? 9.400 7.815 -0.037 1.00 49.41 229 CYS A O 1
ATOM 1801 N N . THR A 1 230 ? 8.711 5.716 0.359 1.00 45.53 230 THR A N 1
ATOM 1802 C CA . THR A 1 230 ? 9.899 5.312 1.115 1.00 45.53 230 THR A CA 1
ATOM 1803 C C . THR A 1 230 ? 10.739 4.355 0.268 1.00 45.53 230 THR A C 1
ATOM 1805 O O . THR A 1 230 ? 10.362 3.213 0.001 1.00 45.53 230 THR A O 1
ATOM 1808 N N . CYS A 1 231 ? 11.889 4.831 -0.217 1.00 35.25 231 CYS A N 1
ATOM 1809 C CA . CYS A 1 231 ? 12.818 4.007 -0.985 1.00 35.25 231 CYS A CA 1
ATOM 1810 C C . CYS A 1 231 ? 13.652 3.144 -0.029 1.00 35.25 231 CYS A C 1
ATOM 1812 O O . CYS A 1 231 ? 14.535 3.648 0.662 1.00 35.25 231 CYS A O 1
ATOM 1814 N N . LYS A 1 232 ? 13.412 1.829 -0.006 1.00 39.69 232 LYS A N 1
ATOM 1815 C CA . LYS A 1 232 ? 14.175 0.873 0.823 1.00 39.69 232 LYS A CA 1
ATOM 1816 C C . LYS A 1 232 ? 15.605 0.579 0.330 1.00 39.69 232 LYS A C 1
ATOM 1818 O O . LYS A 1 232 ? 16.192 -0.416 0.730 1.00 39.69 232 LYS A O 1
ATOM 1823 N N . ILE A 1 233 ? 16.193 1.413 -0.532 1.00 34.44 233 ILE A N 1
ATOM 1824 C CA . ILE A 1 233 ? 17.571 1.208 -1.030 1.00 34.44 233 ILE A CA 1
ATOM 1825 C C . ILE A 1 233 ? 18.619 1.918 -0.141 1.00 34.44 233 ILE A C 1
ATOM 1827 O O . ILE A 1 233 ? 19.815 1.723 -0.326 1.00 34.44 233 ILE A O 1
ATOM 1831 N N . CYS A 1 234 ? 18.196 2.656 0.893 1.00 30.03 234 CYS A N 1
ATOM 1832 C CA . CYS A 1 234 ? 19.102 3.220 1.906 1.00 30.03 234 CYS A CA 1
ATOM 1833 C C . CYS A 1 234 ? 19.212 2.395 3.205 1.00 30.03 234 CYS A C 1
ATOM 1835 O O . CYS A 1 234 ? 19.910 2.824 4.117 1.00 30.03 234 CYS A O 1
ATOM 1837 N N . GLU A 1 235 ? 18.573 1.226 3.310 1.00 28.44 235 GLU A N 1
ATOM 1838 C CA . GLU A 1 235 ? 18.728 0.333 4.469 1.00 28.44 235 GLU A CA 1
ATOM 1839 C C . GLU A 1 235 ? 19.702 -0.799 4.118 1.00 28.44 235 GLU A C 1
ATOM 1841 O O . GLU A 1 235 ? 19.310 -1.923 3.803 1.00 28.44 235 GLU A O 1
ATOM 1846 N N . ASN A 1 236 ? 21.002 -0.492 4.150 1.00 29.42 236 ASN A N 1
ATOM 1847 C CA . ASN A 1 236 ? 21.976 -1.534 4.453 1.00 29.42 236 ASN A CA 1
ATOM 1848 C C . ASN A 1 236 ? 21.776 -1.919 5.926 1.00 29.42 236 ASN A C 1
ATOM 1850 O O . ASN A 1 236 ? 21.966 -1.086 6.805 1.00 29.42 236 ASN A O 1
ATOM 1854 N N . GLU A 1 237 ? 21.429 -3.192 6.121 1.00 24.94 237 GLU A N 1
ATOM 1855 C CA . GLU A 1 237 ? 21.200 -3.929 7.374 1.00 24.94 237 GLU A CA 1
ATOM 1856 C C . GLU A 1 237 ? 19.813 -3.825 8.032 1.00 24.94 237 GLU A C 1
ATOM 1858 O O . GLU A 1 237 ? 19.423 -2.776 8.536 1.00 24.94 237 GLU A O 1
ATOM 1863 N N . PRO A 1 238 ? 19.099 -4.963 8.161 1.00 29.38 238 PRO A N 1
ATOM 1864 C CA . PRO A 1 238 ? 18.057 -5.140 9.152 1.00 29.38 238 PRO A CA 1
ATOM 1865 C C . PRO A 1 238 ? 18.624 -5.912 10.352 1.00 29.38 238 PRO A C 1
ATOM 1867 O O . PRO A 1 238 ? 18.546 -7.136 10.422 1.00 29.38 238 PRO A O 1
ATOM 1870 N N . THR A 1 239 ? 19.169 -5.193 11.324 1.00 27.67 239 THR A N 1
ATOM 1871 C CA . THR A 1 239 ? 18.962 -5.514 12.746 1.00 27.67 239 THR A CA 1
ATOM 1872 C C . THR A 1 239 ? 18.541 -4.187 13.391 1.00 27.67 239 THR A C 1
ATOM 1874 O O . THR A 1 239 ? 18.984 -3.133 12.954 1.00 27.67 239 THR A O 1
ATOM 1877 N N . PHE A 1 240 ? 17.513 -4.122 14.230 1.00 27.94 240 PHE A N 1
ATOM 1878 C CA . PHE A 1 240 ? 17.542 -4.454 15.652 1.00 27.94 240 PHE A CA 1
ATOM 1879 C C . PHE A 1 240 ? 16.108 -4.465 16.235 1.00 27.94 240 PHE A C 1
ATOM 1881 O O . PHE A 1 240 ? 15.172 -3.993 15.593 1.00 27.94 240 PHE A O 1
ATOM 1888 N N . TYR A 1 241 ? 16.017 -5.045 17.439 1.00 37.16 241 TYR A N 1
ATOM 1889 C CA . TYR A 1 241 ? 14.913 -5.097 18.413 1.00 37.16 241 TYR A CA 1
ATOM 1890 C C . TYR A 1 241 ? 13.991 -3.877 18.489 1.00 37.16 241 TYR A C 1
ATOM 1892 O O . TYR A 1 241 ? 14.505 -2.739 18.410 1.00 37.16 241 TYR A O 1
#

Radius of gyration: 29.57 Å; Cα contacts (8 Å, |Δi|>4): 325; chains: 1; bounding box: 50×53×81 Å

Foldseek 3Di:
DDDDDDPDPDDDDDDAFLLCVLVVHDHDPPRPLRVQRRDPCSVVLNVLLCVPQNPVRLVVVLVPDDVVCSNVVSVVSSQQSVQCVVPVPQRCNVVVVVVVVVVVVLLVVLQPQQWDFDQDQQRKTFIDGPPPPDDGLFIPPRRAGQWDFDQDLFQRWTWTAHPVRDIHTPADGDPAGNVFWDKDWDLHSLRKIWIWIAGPPPGPDTDTPDIRDPFSQSRPRSADDVGDDDGPPPDPDDDDD

Organism: Glycine soja (NCBI:txid3848)